Protein AF-A0A2J6WV79-F1 (afdb_monomer_lite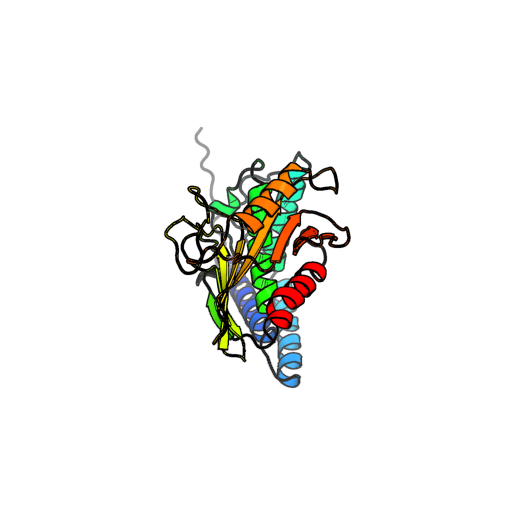)

Sequence (291 aa):
DRVWVVTSQTDPLDRHLVVAASLLDWLINIGRWVMLRDVPHAVRATLVMVLGRMRTLRIRLDVPARLPPSLSAWTPQSADERVLAAYRRLLRRQLSVGWTPELLSIPVRDVARLYELWCAVRVALSLLRLGSSEVLTQTLLASDLTLQITTGHPLLTLALPNNTTITLRYQPRYTPNSTPFRSLDDRVRVPDLAIEIAAPNRSPTLIILDAKYRSESGELPAHVLDEGYSYLAGLGREHGGCAVSALALLFPGHNAPITYASGLTVLPLLPGASCDNLDSWLRHNVLDRIT

Secondary structure (DSSP, 8-state):
------PPPPPHHHHHHHHHHHHHHHHHHHHHHHHTS---HHHHHHHHHHHHHHHHHHHHT------S--STT----SHHHHHHHHHHHHHHHHH--EEPHHHHT--GGGHHHHHHHHHHHHHHHHHHTSSS-EEEEE-SB-TTSEE---SSS-SEEEE-TTS-EEEEEES--B-TT-SSEEESSSSPB--SEEEEEE-TTS--EEEEEEE---SS-SS--HHHHHHHHHHHHHEEETTS-B-EEEEEEEES--SPPEE-TTSEEEEE--TTS--HHHHHHHIIIIITTT-

Organism: NCBI:txid152260

Structure (mmCIF, N/CA/C/O backbone):
data_AF-A0A2J6WV79-F1
#
_entry.id   AF-A0A2J6WV79-F1
#
loop_
_atom_site.group_PDB
_atom_site.id
_atom_site.type_symbol
_atom_site.label_atom_id
_atom_site.label_alt_id
_atom_site.label_comp_id
_atom_site.label_asym_id
_atom_site.label_entity_id
_atom_site.label_seq_id
_atom_site.pdbx_PDB_ins_code
_atom_site.Cartn_x
_atom_site.Cartn_y
_atom_site.Cartn_z
_atom_site.occupancy
_atom_site.B_iso_or_equiv
_atom_site.auth_seq_id
_atom_site.auth_comp_id
_atom_site.auth_asym_id
_atom_site.auth_atom_id
_atom_site.pdbx_PDB_model_num
ATOM 1 N N . ASP A 1 1 ? -3.190 -20.982 -53.333 1.00 34.56 1 ASP A N 1
ATOM 2 C CA . ASP A 1 1 ? -2.384 -21.741 -52.356 1.00 34.56 1 ASP A CA 1
ATOM 3 C C . ASP A 1 1 ? -2.731 -21.377 -50.924 1.00 34.56 1 ASP A C 1
ATOM 5 O O . ASP A 1 1 ? -2.395 -20.299 -50.453 1.00 34.56 1 ASP A O 1
ATOM 9 N N . ARG A 1 2 ? -3.481 -22.251 -50.242 1.00 31.56 2 ARG A N 1
ATOM 10 C CA . ARG A 1 2 ? -3.728 -22.158 -48.796 1.00 31.56 2 ARG A CA 1
ATOM 11 C C . ARG A 1 2 ? -2.698 -23.038 -48.097 1.00 31.56 2 ARG A C 1
ATOM 13 O O . ARG A 1 2 ? -2.797 -24.260 -48.164 1.00 31.56 2 ARG A O 1
ATOM 20 N N . VAL A 1 3 ? -1.710 -22.421 -47.456 1.00 26.62 3 VAL A N 1
ATOM 21 C CA . VAL A 1 3 ? -0.735 -23.137 -46.627 1.00 26.62 3 VAL A CA 1
ATOM 22 C C . VAL A 1 3 ? -1.412 -23.490 -45.306 1.00 26.62 3 VAL A C 1
ATOM 24 O O . VAL A 1 3 ? -1.689 -22.620 -44.482 1.00 26.62 3 VAL A O 1
ATOM 27 N N . TRP A 1 4 ? -1.716 -24.772 -45.121 1.00 27.62 4 TRP A N 1
ATOM 28 C CA . TRP A 1 4 ? -2.083 -25.318 -43.821 1.00 27.62 4 TRP A CA 1
ATOM 29 C C . TRP A 1 4 ? -0.830 -25.337 -42.947 1.00 27.62 4 TRP A C 1
ATOM 31 O O . TRP A 1 4 ? 0.139 -26.029 -43.256 1.00 27.62 4 TRP A O 1
ATOM 41 N N . VAL A 1 5 ? -0.836 -24.563 -41.861 1.00 27.84 5 VAL A N 1
ATOM 42 C CA . VAL A 1 5 ? 0.179 -24.675 -40.811 1.00 27.84 5 VAL A CA 1
ATOM 43 C C . VAL A 1 5 ? -0.061 -26.008 -40.111 1.00 27.84 5 VAL A C 1
ATOM 45 O O . VAL A 1 5 ? -0.988 -26.146 -39.316 1.00 27.84 5 VAL A O 1
ATOM 48 N N . VAL A 1 6 ? 0.750 -27.008 -40.452 1.00 29.03 6 VAL A N 1
ATOM 49 C CA . VAL A 1 6 ? 0.825 -28.271 -39.719 1.00 29.03 6 VAL A CA 1
ATOM 50 C C . VAL A 1 6 ? 1.319 -27.936 -38.313 1.00 29.03 6 VAL A C 1
ATOM 52 O O . VAL A 1 6 ? 2.490 -27.616 -38.113 1.00 29.03 6 VAL A O 1
ATOM 55 N N . THR A 1 7 ? 0.422 -27.953 -37.330 1.00 34.34 7 THR A N 1
ATOM 56 C CA . THR A 1 7 ? 0.816 -27.943 -35.922 1.00 34.34 7 THR A CA 1
ATOM 57 C C . THR A 1 7 ? 1.510 -29.266 -35.628 1.00 34.34 7 THR A C 1
ATOM 59 O O . THR A 1 7 ? 0.951 -30.340 -35.851 1.00 34.34 7 THR A O 1
ATOM 62 N N . SER A 1 8 ? 2.757 -29.199 -35.163 1.00 37.19 8 SER A N 1
ATOM 63 C CA . SER A 1 8 ? 3.517 -30.384 -34.780 1.00 37.19 8 SER A CA 1
ATOM 64 C C . SER A 1 8 ? 2.765 -31.146 -33.683 1.00 37.19 8 SER A C 1
ATOM 66 O O . SER A 1 8 ? 2.537 -30.642 -32.579 1.00 37.19 8 SER A O 1
ATOM 68 N N . GLN A 1 9 ? 2.341 -32.374 -33.990 1.00 37.69 9 GLN A N 1
ATOM 69 C CA . GLN A 1 9 ? 1.904 -33.312 -32.964 1.00 37.69 9 GLN A CA 1
ATOM 70 C C . GLN A 1 9 ? 3.098 -33.576 -32.046 1.00 37.69 9 GLN A C 1
ATOM 72 O O . GLN A 1 9 ? 4.154 -34.014 -32.489 1.00 37.69 9 GLN A O 1
ATOM 77 N N . THR A 1 10 ? 2.936 -33.242 -30.769 1.00 43.06 10 THR A N 1
ATOM 78 C CA . THR A 1 10 ? 3.966 -33.460 -29.751 1.00 43.06 10 THR A CA 1
ATOM 79 C C . THR A 1 10 ? 3.962 -34.922 -29.330 1.00 43.06 10 THR A C 1
ATOM 81 O O . THR A 1 10 ? 2.895 -35.461 -29.012 1.00 43.06 10 THR A O 1
ATOM 84 N N . ASP A 1 11 ? 5.147 -35.533 -29.365 1.00 45.53 11 ASP A N 1
ATOM 85 C CA . ASP A 1 11 ? 5.404 -36.940 -29.063 1.00 45.53 11 ASP A CA 1
ATOM 86 C C . ASP A 1 11 ? 4.849 -37.291 -27.662 1.00 45.53 11 ASP A C 1
ATOM 88 O O . ASP A 1 11 ? 5.018 -36.510 -26.717 1.00 45.53 11 ASP A O 1
ATOM 92 N N . PRO A 1 12 ? 4.125 -38.410 -27.478 1.00 41.44 12 PRO A N 1
ATOM 93 C CA . PRO A 1 12 ? 3.670 -38.854 -26.160 1.00 41.44 12 PRO A CA 1
ATOM 94 C C . PRO A 1 12 ? 4.796 -38.948 -25.114 1.00 41.44 12 PRO A C 1
ATOM 96 O O . PRO A 1 12 ? 4.535 -38.673 -23.940 1.00 41.44 12 PRO A O 1
ATOM 99 N N . LEU A 1 13 ? 6.039 -39.242 -25.515 1.00 43.91 13 LEU A N 1
ATOM 100 C CA . LEU A 1 13 ? 7.197 -39.245 -24.609 1.00 43.91 13 LEU A CA 1
ATOM 101 C C . LEU A 1 13 ? 7.512 -37.843 -24.050 1.00 43.91 13 LEU A C 1
ATOM 103 O O . LEU A 1 13 ? 7.790 -37.708 -22.854 1.00 43.91 13 LEU A O 1
ATOM 107 N N . ASP A 1 14 ? 7.337 -36.788 -24.851 1.00 51.66 14 ASP A N 1
ATOM 108 C CA . ASP A 1 14 ? 7.511 -35.397 -24.409 1.00 51.66 14 ASP A CA 1
ATOM 109 C C . ASP A 1 14 ? 6.456 -34.986 -23.375 1.00 51.66 14 ASP A C 1
ATOM 111 O O . ASP A 1 14 ? 6.722 -34.175 -22.485 1.00 51.66 14 ASP A O 1
ATOM 115 N N . ARG A 1 15 ? 5.241 -35.547 -23.448 1.00 47.97 15 ARG A N 1
ATOM 116 C CA . ARG A 1 15 ? 4.159 -35.208 -22.506 1.00 47.97 15 ARG A CA 1
ATOM 117 C C . ARG A 1 15 ? 4.463 -35.684 -21.092 1.00 47.97 15 ARG A C 1
ATOM 119 O O . ARG A 1 15 ? 4.217 -34.941 -20.145 1.00 47.97 15 ARG A O 1
ATOM 126 N N . HIS A 1 16 ? 5.013 -36.886 -20.938 1.00 48.25 16 HIS A N 1
ATOM 127 C CA . HIS A 1 16 ? 5.355 -37.424 -19.619 1.00 48.25 16 HIS A CA 1
ATOM 128 C C . HIS A 1 16 ? 6.488 -36.634 -18.959 1.00 48.25 16 HIS A C 1
ATOM 130 O O . HIS A 1 16 ? 6.416 -36.349 -17.762 1.00 48.25 16 HIS A O 1
ATOM 136 N N . LEU A 1 17 ? 7.481 -36.207 -19.742 1.00 52.56 17 LEU A N 1
ATOM 137 C CA . LEU A 1 17 ? 8.562 -35.351 -19.257 1.00 52.56 17 LEU A CA 1
ATOM 138 C C . LEU A 1 17 ? 8.049 -33.956 -18.869 1.00 52.56 17 LEU A C 1
ATOM 140 O O . LEU A 1 17 ? 8.432 -33.435 -17.821 1.00 52.56 17 LEU A O 1
ATOM 144 N N . VAL A 1 18 ? 7.131 -33.372 -19.648 1.00 51.94 18 VAL A N 1
ATOM 145 C CA . VAL A 1 18 ? 6.478 -32.091 -19.316 1.00 51.94 18 VAL A CA 1
ATOM 146 C C . VAL A 1 18 ? 5.676 -32.192 -18.019 1.00 51.94 18 VAL A C 1
ATOM 148 O O . VAL A 1 18 ? 5.824 -31.338 -17.148 1.00 51.94 18 VAL A O 1
ATOM 151 N N . VAL A 1 19 ? 4.880 -33.249 -17.844 1.00 50.88 19 VAL A N 1
ATOM 152 C CA . VAL A 1 19 ? 4.113 -33.480 -16.608 1.00 50.88 19 VAL A CA 1
ATOM 153 C C . VAL A 1 19 ? 5.049 -33.672 -15.412 1.00 50.88 19 VAL A C 1
ATOM 155 O O . VAL A 1 19 ? 4.835 -33.062 -14.366 1.00 50.88 19 VAL A O 1
ATOM 158 N N . ALA A 1 20 ? 6.122 -34.453 -15.564 1.00 52.50 20 ALA A N 1
ATOM 159 C CA . ALA A 1 20 ? 7.119 -34.654 -14.513 1.00 52.50 20 ALA A CA 1
ATOM 160 C C . ALA A 1 20 ? 7.833 -33.346 -14.128 1.00 52.50 20 ALA A C 1
ATOM 162 O O . ALA A 1 20 ? 8.026 -33.069 -12.942 1.00 52.50 20 ALA A O 1
ATOM 163 N N . ALA A 1 21 ? 8.174 -32.507 -15.110 1.00 57.38 21 ALA A N 1
ATOM 164 C CA . ALA A 1 21 ? 8.760 -31.191 -14.883 1.00 57.38 21 ALA A CA 1
ATOM 165 C C . ALA A 1 21 ? 7.795 -30.254 -14.135 1.00 57.38 21 ALA A C 1
ATOM 167 O O . ALA A 1 21 ? 8.199 -29.620 -13.161 1.00 57.38 21 ALA A O 1
ATOM 168 N N . SER A 1 22 ? 6.518 -30.218 -14.529 1.00 51.56 22 SER A N 1
ATOM 169 C CA . SER A 1 22 ? 5.484 -29.419 -13.860 1.00 51.56 22 SER A CA 1
ATOM 170 C C . SER A 1 22 ? 5.212 -29.879 -12.425 1.00 51.56 22 SER A C 1
ATOM 172 O O . SER A 1 22 ? 5.070 -29.044 -11.533 1.00 51.56 22 SER A O 1
ATOM 174 N N . LEU A 1 23 ? 5.192 -31.191 -12.174 1.00 49.94 23 LEU A N 1
ATOM 175 C CA . LEU A 1 23 ? 5.040 -31.747 -10.826 1.00 49.94 23 LEU A CA 1
ATOM 176 C C . LEU A 1 23 ? 6.241 -31.415 -9.935 1.00 49.94 23 LEU A C 1
ATOM 178 O O . LEU A 1 23 ? 6.062 -31.056 -8.772 1.00 49.94 23 LEU A O 1
ATOM 182 N N . LEU A 1 24 ? 7.463 -31.482 -10.471 1.00 58.84 24 LEU A N 1
ATOM 183 C CA . LEU A 1 24 ? 8.662 -31.071 -9.740 1.00 58.84 24 LEU A CA 1
ATOM 184 C C . LEU A 1 24 ? 8.655 -29.575 -9.429 1.00 58.84 24 LEU A C 1
ATOM 186 O O . LEU A 1 24 ? 8.976 -29.201 -8.303 1.00 58.84 24 LEU A O 1
ATOM 190 N N . ASP A 1 25 ? 8.255 -28.730 -10.380 1.00 58.34 25 ASP A N 1
ATOM 191 C CA . ASP A 1 25 ? 8.117 -27.288 -10.152 1.00 58.34 25 ASP A CA 1
ATOM 192 C C . ASP A 1 25 ? 7.090 -27.010 -9.037 1.00 58.34 25 ASP A C 1
ATOM 194 O O . ASP A 1 25 ? 7.368 -26.244 -8.113 1.00 58.34 25 ASP A O 1
ATOM 198 N N . TRP A 1 26 ? 5.950 -27.709 -9.045 1.00 53.41 26 TRP A N 1
ATOM 199 C CA . TRP A 1 26 ? 4.925 -27.617 -8.000 1.00 53.41 26 TRP A CA 1
ATOM 200 C C . TRP A 1 26 ? 5.430 -28.064 -6.616 1.00 53.41 26 TRP A C 1
ATOM 202 O O . TRP A 1 26 ? 5.279 -27.332 -5.636 1.00 53.41 26 TRP A O 1
ATOM 212 N N . LEU A 1 27 ? 6.109 -29.212 -6.521 1.00 55.12 27 LEU A N 1
ATOM 213 C CA . LEU A 1 27 ? 6.671 -29.723 -5.262 1.00 55.12 27 LEU A CA 1
ATOM 214 C C . LEU A 1 27 ? 7.789 -28.828 -4.710 1.00 55.12 27 LEU A C 1
ATOM 216 O O . LEU A 1 27 ? 7.855 -28.583 -3.501 1.00 55.12 27 LEU A O 1
ATOM 220 N N . ILE A 1 28 ? 8.645 -28.291 -5.586 1.00 64.06 28 ILE A N 1
ATOM 221 C CA . ILE A 1 28 ? 9.683 -27.325 -5.206 1.00 64.06 28 ILE A CA 1
ATOM 222 C C . ILE A 1 28 ? 9.041 -26.061 -4.625 1.00 64.06 28 ILE A C 1
ATOM 224 O O . ILE A 1 28 ? 9.553 -25.500 -3.651 1.00 64.06 28 ILE A O 1
ATOM 228 N N . ASN A 1 29 ? 7.919 -25.623 -5.195 1.00 57.16 29 ASN A N 1
ATOM 229 C CA . ASN A 1 29 ? 7.188 -24.451 -4.730 1.00 57.16 29 ASN A CA 1
ATOM 230 C C . ASN A 1 29 ? 6.533 -24.688 -3.367 1.00 57.16 29 ASN A C 1
ATOM 232 O O . ASN A 1 29 ? 6.694 -23.857 -2.473 1.00 57.16 29 ASN A O 1
ATOM 236 N N . ILE A 1 30 ? 5.887 -25.837 -3.156 1.00 63.12 30 ILE A N 1
ATOM 237 C CA . ILE A 1 30 ? 5.312 -26.194 -1.850 1.00 63.12 30 ILE A CA 1
ATOM 238 C C . ILE A 1 30 ? 6.392 -26.241 -0.775 1.00 63.12 30 ILE A C 1
ATOM 240 O O . ILE A 1 30 ? 6.232 -25.634 0.282 1.00 63.12 30 ILE A O 1
ATOM 244 N N . GLY A 1 31 ? 7.525 -26.897 -1.038 1.00 58.16 31 GLY A N 1
ATOM 245 C CA . GLY A 1 31 ? 8.596 -26.961 -0.047 1.00 58.16 31 GLY A CA 1
ATOM 246 C C . GLY A 1 31 ? 9.179 -25.580 0.284 1.00 58.16 31 GLY A C 1
ATOM 247 O O . GLY A 1 31 ? 9.500 -25.310 1.440 1.00 58.16 31 GLY A O 1
ATOM 248 N N . ARG A 1 32 ? 9.262 -24.655 -0.682 1.00 61.84 32 ARG A N 1
ATOM 249 C CA . ARG A 1 32 ? 9.658 -23.260 -0.401 1.00 61.84 32 ARG A CA 1
ATOM 250 C C . ARG A 1 32 ? 8.640 -22.520 0.465 1.00 61.84 32 ARG A C 1
ATOM 252 O O . ARG A 1 32 ? 9.041 -21.707 1.285 1.00 61.84 32 ARG A O 1
ATOM 259 N N . TRP A 1 33 ? 7.352 -22.807 0.324 1.00 58.41 33 TRP A N 1
ATOM 260 C CA . TRP A 1 33 ? 6.327 -22.248 1.206 1.00 58.41 33 TRP A CA 1
ATOM 261 C C . TRP A 1 33 ? 6.397 -22.827 2.616 1.00 58.41 33 TRP A C 1
ATOM 263 O O . TRP A 1 33 ? 6.290 -22.090 3.592 1.00 58.41 33 TRP A O 1
ATOM 273 N N . VAL A 1 34 ? 6.662 -24.128 2.739 1.00 65.31 34 VAL A N 1
ATOM 274 C CA . VAL A 1 34 ? 6.895 -24.764 4.041 1.00 65.31 34 VAL A CA 1
ATOM 275 C C . VAL A 1 34 ? 8.133 -24.166 4.726 1.00 65.31 34 VAL A C 1
ATOM 277 O O . VAL A 1 34 ? 8.084 -23.912 5.921 1.00 65.31 34 VAL A O 1
ATOM 280 N N . MET A 1 35 ? 9.200 -23.840 3.982 1.00 62.31 35 MET A N 1
ATOM 281 C CA . MET A 1 35 ? 10.397 -23.150 4.507 1.00 62.31 35 MET A CA 1
ATOM 282 C C . MET A 1 35 ? 10.121 -21.781 5.138 1.00 62.31 35 MET A C 1
ATOM 284 O O . MET A 1 35 ? 10.898 -21.348 5.985 1.00 62.31 35 MET A O 1
ATOM 288 N N . LEU A 1 36 ? 9.081 -21.083 4.677 1.00 54.19 36 LEU A N 1
ATOM 289 C CA . LEU A 1 36 ? 8.717 -19.750 5.161 1.00 54.19 36 LEU A CA 1
ATOM 290 C C . LEU A 1 36 ? 7.875 -19.800 6.443 1.00 54.19 36 LEU A C 1
ATOM 292 O O . LEU A 1 36 ? 7.652 -18.761 7.055 1.00 54.19 36 LEU A O 1
ATOM 296 N N . ARG A 1 37 ? 7.414 -20.988 6.853 1.00 62.00 37 ARG A N 1
ATOM 297 C CA . ARG A 1 37 ? 6.752 -21.193 8.145 1.00 62.00 37 ARG A CA 1
ATOM 298 C C . ARG A 1 37 ? 7.782 -21.398 9.251 1.00 62.00 37 ARG A C 1
ATOM 300 O O . ARG A 1 37 ? 8.956 -21.676 8.991 1.00 62.00 37 ARG A O 1
ATOM 307 N N . ASP A 1 38 ? 7.332 -21.298 10.496 1.00 57.47 38 ASP A N 1
ATOM 308 C CA . ASP A 1 38 ? 8.186 -21.579 11.641 1.00 57.47 38 ASP A CA 1
ATOM 309 C C . ASP A 1 38 ? 8.379 -23.095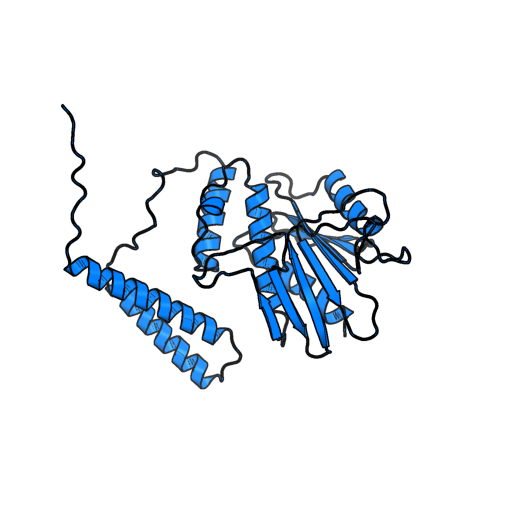 11.792 1.00 57.47 38 ASP A C 1
ATOM 311 O O . ASP A 1 38 ? 7.581 -23.811 12.396 1.00 57.47 38 ASP A O 1
ATOM 315 N N . VAL A 1 39 ? 9.395 -23.613 11.098 1.00 71.81 39 VAL A N 1
ATOM 316 C CA . VAL A 1 39 ? 9.714 -25.044 11.044 1.00 71.81 39 VAL A CA 1
ATOM 317 C C . VAL A 1 39 ? 11.017 -25.310 11.808 1.00 71.81 39 VAL A C 1
ATOM 319 O O . VAL A 1 39 ? 11.997 -24.583 11.572 1.00 71.81 39 VAL A O 1
ATOM 322 N N . PRO A 1 40 ? 11.080 -26.363 12.658 1.00 85.31 40 PRO A N 1
ATOM 323 C CA . PRO A 1 40 ? 12.276 -26.720 13.419 1.00 85.31 40 PRO A CA 1
ATOM 324 C C . PRO A 1 40 ? 13.532 -26.825 12.548 1.00 85.31 40 PRO A C 1
ATOM 326 O O . PRO A 1 40 ? 13.485 -27.350 11.432 1.00 85.31 40 PRO A O 1
ATOM 329 N N . HIS A 1 41 ? 14.679 -26.378 13.068 1.00 68.19 41 HIS A N 1
ATOM 330 C CA . HIS A 1 41 ? 15.935 -26.290 12.309 1.00 68.19 41 HIS A CA 1
ATOM 331 C C . HIS A 1 41 ? 16.350 -27.600 11.614 1.00 68.19 41 HIS A C 1
ATOM 333 O O . HIS A 1 41 ? 16.791 -27.563 10.466 1.00 68.19 41 HIS A O 1
ATOM 339 N N . ALA A 1 42 ? 16.159 -28.756 12.256 1.00 71.19 42 ALA A N 1
ATOM 340 C CA . ALA A 1 42 ? 16.479 -30.061 11.667 1.00 71.19 42 ALA A CA 1
ATOM 341 C C . ALA A 1 42 ? 15.587 -30.404 10.455 1.00 71.19 42 ALA A C 1
ATOM 343 O O . ALA A 1 42 ? 16.061 -30.901 9.428 1.00 71.19 42 ALA A O 1
ATOM 344 N N . VAL A 1 43 ? 14.296 -30.073 10.537 1.00 62.25 43 VAL A N 1
ATOM 345 C CA . VAL A 1 43 ? 13.332 -30.253 9.442 1.00 62.25 43 VAL A CA 1
ATOM 346 C C . VAL A 1 43 ? 13.631 -29.262 8.318 1.00 62.25 43 VAL A C 1
ATOM 348 O O . VAL A 1 43 ? 13.600 -29.629 7.146 1.00 62.25 43 VAL A O 1
ATOM 351 N N . ARG A 1 44 ? 14.033 -28.032 8.661 1.00 67.19 44 ARG A N 1
ATOM 352 C CA . ARG A 1 44 ? 14.477 -27.021 7.696 1.00 67.19 44 ARG A CA 1
ATOM 353 C C . ARG A 1 44 ? 15.707 -27.500 6.911 1.00 67.19 44 ARG A C 1
ATOM 355 O O . ARG A 1 44 ? 15.683 -27.516 5.685 1.00 67.19 44 ARG A O 1
ATOM 362 N N . ALA A 1 45 ? 16.757 -27.968 7.583 1.00 62.06 45 ALA A N 1
ATOM 363 C CA . ALA A 1 45 ? 17.960 -28.478 6.918 1.00 62.06 45 ALA A CA 1
ATOM 364 C C . ALA A 1 45 ? 17.646 -29.637 5.950 1.00 62.06 45 ALA A C 1
ATOM 366 O O . ALA A 1 45 ? 18.095 -29.645 4.801 1.00 62.06 45 ALA A O 1
ATOM 367 N N . THR A 1 46 ? 16.797 -30.570 6.386 1.00 64.81 46 THR A N 1
ATOM 368 C CA . THR A 1 46 ? 16.332 -31.698 5.566 1.00 64.81 46 THR A CA 1
ATOM 369 C C . THR A 1 46 ? 15.562 -31.216 4.337 1.00 64.81 46 THR A C 1
ATOM 371 O O . THR A 1 46 ? 15.792 -31.674 3.219 1.00 64.81 46 THR A O 1
ATOM 374 N N . LEU A 1 47 ? 14.681 -30.239 4.515 1.00 65.69 47 LEU A N 1
ATOM 375 C CA . LEU A 1 47 ? 13.808 -29.749 3.460 1.00 65.69 47 LEU A CA 1
ATOM 376 C C . LEU A 1 47 ? 14.570 -28.870 2.446 1.00 65.69 47 LEU A C 1
ATOM 378 O O . LEU A 1 47 ? 14.304 -28.965 1.249 1.00 65.69 47 LEU A O 1
ATOM 382 N N . VAL A 1 48 ? 15.616 -28.142 2.864 1.00 65.12 48 VAL A N 1
ATOM 383 C CA . VAL A 1 48 ? 16.587 -27.505 1.946 1.00 65.12 48 VAL A CA 1
ATOM 384 C C . VAL A 1 48 ? 17.303 -28.553 1.093 1.00 65.12 48 VAL A C 1
ATOM 386 O O . VAL A 1 48 ? 17.409 -28.384 -0.123 1.00 65.12 48 VAL A O 1
ATOM 389 N N . MET A 1 49 ? 17.770 -29.645 1.704 1.00 64.38 49 MET A N 1
ATOM 390 C CA . MET A 1 49 ? 18.470 -30.720 0.995 1.00 64.38 49 MET A CA 1
ATOM 391 C C . MET A 1 49 ? 17.566 -31.389 -0.051 1.00 64.38 49 MET A C 1
ATOM 393 O O . MET A 1 49 ? 17.974 -31.574 -1.200 1.00 64.38 49 MET A O 1
ATOM 397 N N . VAL A 1 50 ? 16.326 -31.711 0.325 1.00 62.91 50 VAL A N 1
ATOM 398 C CA . VAL A 1 50 ? 15.330 -32.318 -0.572 1.00 62.91 50 VAL A CA 1
ATOM 399 C C . VAL A 1 50 ? 14.988 -31.374 -1.727 1.00 62.91 50 VAL A C 1
ATOM 401 O O . VAL A 1 50 ? 15.028 -31.791 -2.885 1.00 62.91 50 VAL A O 1
ATOM 404 N N . LEU A 1 51 ? 14.756 -30.088 -1.448 1.00 65.31 51 LEU A N 1
ATOM 405 C CA . LEU A 1 51 ? 14.525 -29.072 -2.480 1.00 65.31 51 LEU A CA 1
ATOM 406 C C . LEU A 1 51 ? 15.724 -28.907 -3.419 1.00 65.31 51 LEU A C 1
ATOM 408 O O . LEU A 1 51 ? 15.539 -28.714 -4.621 1.00 65.31 51 LEU A O 1
ATOM 412 N N . GLY A 1 52 ? 16.947 -28.985 -2.891 1.00 56.56 52 GLY A N 1
ATOM 413 C CA . GLY A 1 52 ? 18.174 -28.972 -3.685 1.00 56.56 52 GLY A CA 1
ATOM 414 C C . GLY A 1 52 ? 18.220 -30.139 -4.671 1.00 56.56 52 GLY A C 1
ATOM 415 O O . GLY A 1 52 ? 18.401 -29.922 -5.868 1.00 56.56 52 GLY A O 1
ATOM 416 N N . ARG A 1 53 ? 17.949 -31.361 -4.195 1.00 64.94 53 ARG A N 1
ATOM 417 C CA . ARG A 1 53 ? 17.896 -32.570 -5.038 1.00 64.94 53 ARG A CA 1
ATOM 418 C C . ARG A 1 53 ? 16.798 -32.493 -6.099 1.00 64.94 53 ARG A C 1
ATOM 420 O O . ARG A 1 53 ? 17.056 -32.815 -7.256 1.00 64.94 53 ARG A O 1
ATOM 427 N N . MET A 1 54 ? 15.607 -32.010 -5.740 1.00 64.56 54 MET A N 1
ATOM 428 C CA . MET A 1 54 ? 14.505 -31.810 -6.690 1.00 64.56 54 MET A CA 1
ATOM 429 C C . MET A 1 54 ? 14.865 -30.796 -7.783 1.00 64.56 54 MET A C 1
ATOM 431 O O . MET A 1 54 ? 14.555 -31.027 -8.948 1.00 64.56 54 MET A O 1
ATOM 435 N N . ARG A 1 55 ? 15.587 -29.714 -7.453 1.00 67.38 55 ARG A N 1
ATOM 436 C CA . ARG A 1 55 ? 16.090 -28.756 -8.457 1.00 67.38 55 ARG A CA 1
ATOM 437 C C . ARG A 1 55 ? 17.117 -29.387 -9.391 1.00 67.38 55 ARG A C 1
ATOM 439 O O . ARG A 1 55 ? 17.055 -29.156 -10.594 1.00 67.38 55 ARG A O 1
ATOM 446 N N . THR A 1 56 ? 18.033 -30.200 -8.869 1.00 69.19 56 THR A N 1
ATOM 447 C CA . THR A 1 56 ? 18.999 -30.928 -9.704 1.00 69.19 56 THR A CA 1
ATOM 448 C C . THR A 1 56 ? 18.292 -31.896 -10.655 1.00 69.19 56 THR A C 1
ATOM 450 O O . THR A 1 56 ? 18.640 -31.951 -11.831 1.00 69.19 56 THR A O 1
ATOM 453 N N . LEU A 1 57 ? 17.268 -32.612 -10.180 1.00 68.62 57 LEU A N 1
ATOM 454 C CA . LEU A 1 57 ? 16.436 -33.481 -11.021 1.00 68.62 57 LEU A CA 1
ATOM 455 C C . LEU A 1 57 ? 15.670 -32.680 -12.081 1.00 68.62 57 LEU A C 1
ATOM 457 O O . LEU A 1 57 ? 15.644 -33.071 -13.242 1.00 68.62 57 LEU A O 1
ATOM 461 N N . ARG A 1 58 ? 15.124 -31.517 -11.713 1.00 70.31 58 ARG A N 1
ATOM 462 C CA . ARG A 1 58 ? 14.405 -30.624 -12.629 1.00 70.31 58 ARG A CA 1
ATOM 463 C C . ARG A 1 58 ? 15.278 -30.090 -13.768 1.00 70.31 58 ARG A C 1
ATOM 465 O O . ARG A 1 58 ? 14.782 -29.955 -14.884 1.00 70.31 58 ARG A O 1
ATOM 472 N N . ILE A 1 59 ? 16.550 -29.798 -13.491 1.00 67.00 59 ILE A N 1
ATOM 473 C CA . ILE A 1 59 ? 17.534 -29.359 -14.496 1.00 67.00 59 ILE A CA 1
ATOM 474 C C . ILE A 1 59 ? 17.880 -30.503 -15.459 1.00 67.00 59 ILE A C 1
ATOM 476 O O . ILE A 1 59 ? 18.046 -30.268 -16.649 1.00 67.00 59 ILE A O 1
ATOM 480 N N . ARG A 1 60 ? 17.949 -31.745 -14.964 1.00 70.25 60 ARG A N 1
ATOM 481 C CA . ARG A 1 60 ? 18.286 -32.928 -15.774 1.00 70.25 60 ARG A CA 1
ATOM 482 C C . ARG A 1 60 ? 17.182 -33.384 -16.723 1.00 70.25 60 ARG A C 1
ATOM 484 O O . ARG A 1 60 ? 17.478 -34.147 -17.631 1.00 70.25 60 ARG A O 1
ATOM 491 N N . LEU A 1 61 ? 15.935 -32.962 -16.510 1.00 67.81 61 LEU A N 1
ATOM 492 C CA . LEU A 1 61 ? 14.815 -33.392 -17.348 1.00 67.81 61 LEU A CA 1
ATOM 493 C C . LEU A 1 61 ? 14.823 -32.783 -18.760 1.00 67.81 61 LEU A C 1
ATOM 495 O O . LEU A 1 61 ? 14.015 -33.223 -19.561 1.00 67.81 61 LEU A O 1
ATOM 499 N N . ASP A 1 62 ? 15.687 -31.800 -19.054 1.00 58.50 62 ASP A N 1
ATOM 500 C CA . ASP A 1 62 ? 15.860 -31.119 -20.359 1.00 58.50 62 ASP A CA 1
ATOM 501 C C . ASP A 1 62 ? 14.559 -30.833 -21.136 1.00 58.50 62 ASP A C 1
ATOM 503 O O . ASP A 1 62 ? 14.500 -30.815 -22.361 1.00 58.50 62 ASP A O 1
ATOM 507 N N . VAL A 1 63 ? 13.472 -30.592 -20.398 1.00 53.66 63 VAL A N 1
ATOM 508 C CA . VAL A 1 63 ? 12.213 -30.136 -20.969 1.00 53.66 63 VAL A CA 1
ATOM 509 C C . VAL A 1 63 ? 12.313 -28.624 -21.083 1.00 53.66 63 VAL A C 1
ATOM 511 O O . VAL A 1 63 ? 12.345 -27.954 -20.034 1.00 53.66 63 VAL A O 1
ATOM 514 N N . PRO A 1 64 ? 12.330 -28.054 -22.304 1.00 47.66 64 PRO A N 1
ATOM 515 C CA . PRO A 1 64 ? 12.215 -26.619 -22.460 1.00 47.66 64 PRO A CA 1
ATOM 516 C C . PRO A 1 64 ? 10.920 -26.217 -21.773 1.00 47.66 64 PRO A C 1
ATOM 518 O O . PRO A 1 64 ? 9.849 -26.741 -22.088 1.00 47.66 64 PRO A O 1
ATOM 521 N N . ALA A 1 65 ? 11.021 -25.337 -20.774 1.00 47.25 65 ALA A N 1
ATOM 522 C CA . ALA A 1 65 ? 9.848 -24.783 -20.125 1.00 47.25 65 ALA A CA 1
ATOM 523 C C . ALA A 1 65 ? 8.921 -24.301 -21.243 1.00 47.25 65 ALA A C 1
ATOM 525 O O . ALA A 1 65 ? 9.301 -23.388 -21.980 1.00 47.25 65 ALA A O 1
ATOM 526 N N . ARG A 1 66 ? 7.753 -24.940 -21.424 1.00 40.88 66 ARG A N 1
ATOM 527 C CA . ARG A 1 66 ? 6.713 -24.403 -22.302 1.00 40.88 66 ARG A CA 1
ATOM 528 C C . ARG A 1 66 ? 6.285 -23.097 -21.661 1.00 40.88 66 ARG A C 1
ATOM 530 O O . ARG A 1 66 ? 5.405 -23.051 -20.807 1.00 40.88 66 ARG A O 1
ATOM 537 N N . LEU A 1 67 ? 7.002 -22.042 -22.025 1.00 37.09 67 LEU A N 1
ATOM 538 C CA . LEU A 1 67 ? 6.573 -20.681 -21.831 1.00 37.09 67 LEU A CA 1
ATOM 539 C C . LEU A 1 67 ? 5.170 -20.618 -22.444 1.00 37.09 67 LEU A C 1
ATOM 541 O O . LEU A 1 67 ? 4.982 -21.144 -23.548 1.00 37.09 67 LEU A O 1
ATOM 545 N N . PRO A 1 68 ? 4.180 -20.028 -21.751 1.00 31.78 68 PRO A N 1
ATOM 546 C CA . PRO A 1 68 ? 2.909 -19.716 -22.390 1.00 31.78 68 PRO A CA 1
ATOM 547 C C . PRO A 1 68 ? 3.203 -19.028 -23.730 1.00 31.78 68 PRO A C 1
ATOM 549 O O . PRO A 1 68 ? 4.214 -18.314 -23.799 1.00 31.78 68 PRO A O 1
ATOM 552 N N . PRO A 1 69 ? 2.389 -19.293 -24.775 1.00 32.03 69 PRO A N 1
ATOM 553 C CA . PRO A 1 69 ? 2.684 -18.916 -26.153 1.00 32.03 69 PRO A CA 1
ATOM 554 C C . PRO A 1 69 ? 3.231 -17.501 -26.155 1.00 32.03 69 PRO A C 1
ATOM 556 O O . PRO A 1 69 ? 2.594 -16.580 -25.639 1.00 32.03 69 PRO A O 1
ATOM 559 N N . SER A 1 70 ? 4.466 -17.360 -26.635 1.00 34.25 70 SER A N 1
ATOM 560 C CA . SER A 1 70 ? 5.077 -16.054 -26.778 1.00 34.25 70 SER A CA 1
ATOM 561 C C . SER A 1 70 ? 4.156 -15.258 -27.687 1.00 34.25 70 SER A C 1
ATOM 563 O O . SER A 1 70 ? 4.099 -15.529 -28.887 1.00 34.25 70 SER A O 1
ATOM 565 N N . LEU A 1 71 ? 3.422 -14.301 -27.120 1.00 34.00 71 LEU A N 1
ATOM 566 C CA . LEU A 1 71 ? 2.945 -13.158 -27.880 1.00 34.00 71 LEU A CA 1
ATOM 567 C C . LEU A 1 71 ? 4.200 -12.612 -28.561 1.00 34.00 71 LEU A C 1
ATOM 569 O O . LEU A 1 71 ? 5.082 -12.135 -27.851 1.00 34.00 71 LEU A O 1
ATOM 573 N N . SER A 1 72 ? 4.327 -12.887 -29.867 1.00 34.53 72 SER A N 1
ATOM 574 C CA . SER A 1 72 ? 5.312 -12.378 -30.832 1.00 34.53 72 SER A CA 1
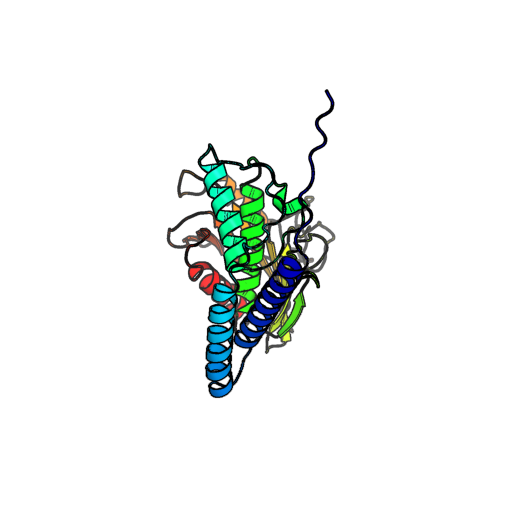ATOM 575 C C . SER A 1 72 ? 6.575 -11.804 -30.198 1.00 34.53 72 SER A C 1
ATOM 577 O O . SER A 1 72 ? 6.464 -10.729 -29.629 1.00 34.53 72 SER A O 1
ATOM 579 N N . ALA A 1 73 ? 7.732 -12.476 -30.324 1.00 39.91 73 ALA A N 1
ATOM 580 C CA . ALA A 1 73 ? 9.068 -12.032 -29.893 1.00 39.91 73 ALA A CA 1
ATOM 581 C C . ALA A 1 73 ? 9.206 -10.497 -29.798 1.00 39.91 73 ALA A C 1
ATOM 583 O O . ALA A 1 73 ? 9.651 -9.829 -30.727 1.00 39.91 73 ALA A O 1
ATOM 584 N N . TRP A 1 74 ? 8.750 -9.940 -28.676 1.00 39.69 74 TRP A N 1
ATOM 585 C CA . TRP A 1 74 ? 8.602 -8.506 -28.519 1.00 39.69 74 TRP A CA 1
ATOM 586 C C . TRP A 1 74 ? 9.911 -8.026 -27.935 1.00 39.69 74 TRP A C 1
ATOM 588 O O . TRP A 1 74 ? 10.231 -8.285 -26.772 1.00 39.69 74 TRP A O 1
ATOM 598 N N . THR A 1 75 ? 10.719 -7.413 -28.787 1.00 45.84 75 THR A N 1
ATOM 599 C CA . THR A 1 75 ? 11.970 -6.782 -28.390 1.00 45.84 75 THR A CA 1
ATOM 600 C C . THR A 1 75 ? 11.654 -5.377 -27.887 1.00 45.84 75 THR A C 1
ATOM 602 O O . THR A 1 75 ? 11.172 -4.571 -28.685 1.00 45.84 75 THR A O 1
ATOM 605 N N . PRO A 1 76 ? 11.903 -5.067 -26.603 1.00 51.66 76 PRO A N 1
ATOM 606 C CA . PRO A 1 76 ? 11.671 -3.730 -26.074 1.00 51.66 76 PRO A CA 1
ATOM 607 C C . PRO A 1 76 ? 12.577 -2.725 -26.801 1.00 51.66 76 PRO A C 1
ATOM 609 O O . PRO A 1 76 ? 13.794 -2.907 -26.849 1.00 51.66 76 PRO A O 1
ATOM 612 N N . GLN A 1 77 ? 11.981 -1.687 -27.375 1.00 44.91 77 GLN A N 1
ATOM 613 C CA . GLN A 1 77 ? 12.631 -0.629 -28.146 1.00 44.91 77 GLN A CA 1
ATOM 614 C C . GLN A 1 77 ? 12.898 0.629 -27.306 1.00 44.91 77 GLN A C 1
ATOM 616 O O . GLN A 1 77 ? 13.875 1.329 -27.564 1.00 44.91 77 GLN A O 1
ATOM 621 N N . SER A 1 78 ? 12.099 0.903 -26.267 1.00 51.81 78 SER A N 1
ATOM 622 C CA . SER A 1 78 ? 12.287 2.068 -25.381 1.00 51.81 78 SER A CA 1
ATOM 623 C C . SER A 1 78 ? 12.907 1.727 -24.012 1.00 51.81 78 SER A C 1
ATOM 625 O O . SER A 1 78 ? 13.062 0.562 -23.628 1.00 51.81 78 SER A O 1
ATOM 627 N N . ALA A 1 79 ? 13.321 2.748 -23.250 1.00 55.09 79 ALA A N 1
ATOM 628 C CA . ALA A 1 79 ? 13.776 2.575 -21.866 1.00 55.09 79 ALA A CA 1
ATOM 629 C C . ALA A 1 79 ? 12.651 2.031 -20.965 1.00 55.09 79 ALA A C 1
ATOM 631 O O . ALA A 1 79 ? 12.860 1.043 -20.261 1.00 55.09 79 ALA A O 1
ATOM 632 N N . ASP A 1 80 ? 11.444 2.587 -21.076 1.00 49.94 80 ASP A N 1
ATOM 633 C CA . ASP A 1 80 ? 10.260 2.141 -20.335 1.00 49.94 80 ASP A CA 1
ATOM 634 C C . ASP A 1 80 ? 9.842 0.709 -20.692 1.00 49.94 80 ASP A C 1
ATOM 636 O O . ASP A 1 80 ? 9.466 -0.071 -19.821 1.00 49.94 80 ASP A O 1
ATOM 640 N N . GLU A 1 81 ? 9.989 0.304 -21.955 1.00 51.47 81 GLU A N 1
ATOM 641 C CA . GLU A 1 81 ? 9.728 -1.072 -22.393 1.00 51.47 81 GLU A CA 1
ATOM 642 C C . GLU A 1 81 ? 10.726 -2.075 -21.806 1.00 51.47 81 GLU A C 1
ATOM 644 O O . GLU A 1 81 ? 10.362 -3.203 -21.456 1.00 51.47 81 GLU A O 1
ATOM 649 N N . ARG A 1 82 ? 11.990 -1.667 -21.652 1.00 57.50 82 ARG A N 1
ATOM 650 C CA . ARG A 1 82 ? 13.021 -2.479 -20.991 1.00 57.50 82 ARG A CA 1
ATOM 651 C C . ARG A 1 82 ? 12.757 -2.597 -19.494 1.00 57.50 82 ARG A C 1
ATOM 653 O O . ARG A 1 82 ? 12.891 -3.694 -18.951 1.00 57.50 82 ARG A O 1
ATOM 660 N N . VAL A 1 83 ? 12.327 -1.512 -18.849 1.00 57.69 83 VAL A N 1
ATOM 661 C CA . VAL A 1 83 ? 11.875 -1.510 -17.450 1.00 57.69 83 VAL A CA 1
ATOM 662 C C . VAL A 1 83 ? 10.677 -2.445 -17.292 1.00 57.69 83 VAL A C 1
ATOM 664 O O . VAL A 1 83 ? 10.710 -3.350 -16.466 1.00 57.69 83 VAL A O 1
ATOM 667 N N . LEU A 1 84 ? 9.675 -2.340 -18.160 1.00 57.06 84 LEU A N 1
ATOM 668 C CA . LEU A 1 84 ? 8.504 -3.211 -18.190 1.00 57.06 84 LEU A CA 1
ATOM 669 C C . LEU A 1 84 ? 8.865 -4.700 -18.329 1.00 57.06 84 LEU A C 1
ATOM 671 O O . LEU A 1 84 ? 8.392 -5.549 -17.564 1.00 57.06 84 LEU A O 1
ATOM 675 N N . ALA A 1 85 ? 9.728 -5.035 -19.288 1.00 57.53 85 ALA A N 1
ATOM 676 C CA . ALA A 1 85 ? 10.210 -6.399 -19.483 1.00 57.53 85 ALA A CA 1
ATOM 677 C C . ALA A 1 85 ? 10.986 -6.907 -18.255 1.00 57.53 85 ALA A C 1
ATOM 679 O O . ALA A 1 85 ? 10.798 -8.052 -17.827 1.00 57.53 85 ALA A O 1
ATOM 680 N N . ALA A 1 86 ? 11.818 -6.054 -17.650 1.00 59.44 86 ALA A N 1
ATOM 681 C CA . ALA A 1 86 ? 12.548 -6.362 -16.426 1.00 59.44 86 ALA A CA 1
ATOM 682 C C . ALA A 1 86 ? 11.601 -6.586 -15.241 1.00 59.44 86 ALA A C 1
ATOM 684 O O . ALA A 1 86 ? 11.765 -7.577 -14.536 1.00 59.44 86 ALA A O 1
ATOM 685 N N . TYR A 1 87 ? 10.568 -5.759 -15.068 1.00 57.97 87 TYR A N 1
ATOM 686 C CA . TYR A 1 87 ? 9.553 -5.890 -14.019 1.00 57.97 87 TYR A CA 1
ATOM 687 C C . TYR A 1 87 ? 8.770 -7.190 -14.149 1.00 57.97 87 TYR A C 1
ATOM 689 O O . TYR A 1 87 ? 8.673 -7.954 -13.189 1.00 57.97 87 TYR A O 1
ATOM 697 N N . ARG A 1 88 ? 8.276 -7.498 -15.353 1.00 57.44 88 ARG A N 1
ATOM 698 C CA . ARG A 1 88 ? 7.578 -8.760 -15.639 1.00 57.44 88 ARG A CA 1
ATOM 699 C C . ARG A 1 88 ? 8.466 -9.962 -15.337 1.00 57.44 88 ARG A C 1
ATOM 701 O O . ARG A 1 88 ? 8.019 -10.925 -14.716 1.00 57.44 88 ARG A O 1
ATOM 708 N N . ARG A 1 89 ? 9.741 -9.908 -15.736 1.00 59.91 89 ARG A N 1
ATOM 709 C CA . ARG A 1 89 ? 10.720 -10.973 -15.474 1.00 59.91 89 ARG A CA 1
ATOM 710 C C . ARG A 1 89 ? 11.058 -11.089 -13.988 1.00 59.91 89 ARG A C 1
ATOM 712 O O . ARG A 1 89 ? 11.170 -12.205 -13.488 1.00 59.91 89 ARG A O 1
ATOM 719 N N . LEU A 1 90 ? 11.216 -9.969 -13.289 1.00 52.84 90 LEU A N 1
ATOM 720 C CA . LEU A 1 90 ? 11.560 -9.910 -11.872 1.00 52.84 90 LEU A CA 1
ATOM 721 C C . LEU A 1 90 ? 10.411 -10.427 -11.010 1.00 52.84 90 LEU A C 1
ATOM 723 O O . LEU A 1 90 ? 10.636 -11.281 -10.163 1.00 52.84 90 LEU A O 1
ATOM 727 N N . LEU A 1 91 ? 9.183 -9.993 -11.279 1.00 51.75 91 LEU A N 1
ATOM 728 C CA . LEU A 1 91 ? 7.985 -10.471 -10.595 1.00 51.75 91 LEU A CA 1
ATOM 729 C C . LEU A 1 91 ? 7.739 -11.959 -10.853 1.00 51.75 91 LEU A C 1
ATOM 731 O O . LEU A 1 91 ? 7.520 -12.703 -9.902 1.00 51.75 91 LEU A O 1
ATOM 735 N N . ARG A 1 92 ? 7.875 -12.430 -12.104 1.00 53.31 92 ARG A N 1
ATOM 736 C CA . ARG A 1 92 ? 7.825 -13.874 -12.414 1.00 53.31 92 ARG A CA 1
ATOM 737 C C . ARG A 1 92 ? 8.869 -14.661 -11.617 1.00 53.31 92 ARG A C 1
ATOM 739 O O . ARG A 1 92 ? 8.562 -15.727 -11.098 1.00 53.31 92 ARG A O 1
ATOM 746 N N . ARG A 1 93 ? 10.092 -14.133 -11.494 1.00 52.00 93 ARG A N 1
ATOM 747 C CA . ARG A 1 93 ? 11.188 -14.770 -10.743 1.00 52.00 93 ARG A CA 1
ATOM 748 C C . ARG A 1 93 ? 10.998 -14.722 -9.227 1.00 52.00 93 ARG A C 1
ATOM 750 O O . ARG A 1 93 ? 11.361 -15.682 -8.557 1.00 52.00 93 ARG A O 1
ATOM 757 N N . GLN A 1 94 ? 10.474 -13.621 -8.691 1.00 45.94 94 GLN A N 1
ATOM 758 C CA . GLN A 1 94 ? 10.329 -13.401 -7.251 1.00 45.94 94 GLN A CA 1
ATOM 759 C C . GLN A 1 94 ? 9.070 -14.059 -6.680 1.00 45.94 94 GLN A C 1
ATOM 761 O O . GLN A 1 94 ? 9.114 -14.537 -5.552 1.00 45.94 94 GLN A O 1
ATOM 766 N N . LEU A 1 95 ? 7.976 -14.111 -7.443 1.00 44.88 95 LEU A N 1
ATOM 767 C CA . LEU A 1 95 ? 6.679 -14.583 -6.951 1.00 44.88 95 LEU A CA 1
ATOM 768 C C . LEU A 1 95 ? 6.330 -16.002 -7.427 1.00 44.88 95 LEU A C 1
ATOM 770 O O . LEU A 1 95 ? 5.526 -16.664 -6.786 1.00 44.88 95 LEU A O 1
ATOM 774 N N . SER A 1 96 ? 6.953 -16.502 -8.505 1.00 45.00 96 SER A N 1
ATOM 775 C CA . SER A 1 96 ? 6.713 -17.851 -9.066 1.00 45.00 96 SER A CA 1
ATOM 776 C C . SER A 1 96 ? 5.227 -18.193 -9.304 1.00 45.00 96 SER A C 1
ATOM 778 O O . SER A 1 96 ? 4.853 -19.361 -9.272 1.00 45.00 96 SER A O 1
ATOM 780 N N . VAL A 1 97 ? 4.395 -17.177 -9.554 1.00 41.41 97 VAL A N 1
ATOM 781 C CA . VAL A 1 97 ? 2.955 -17.288 -9.829 1.00 41.41 97 VAL A CA 1
ATOM 782 C C . VAL A 1 97 ? 2.630 -16.958 -11.281 1.00 41.41 97 VAL A C 1
ATOM 784 O O . VAL A 1 97 ? 3.321 -16.164 -11.933 1.00 41.41 97 VAL A O 1
ATOM 787 N N . GLY A 1 98 ? 1.581 -17.607 -11.792 1.00 44.25 98 GLY A N 1
ATOM 788 C CA . GLY A 1 98 ? 0.988 -17.280 -13.083 1.00 44.25 98 GLY A CA 1
ATOM 789 C C . GLY A 1 98 ? 0.360 -15.887 -13.041 1.00 44.25 98 GLY A C 1
ATOM 790 O O . GLY A 1 98 ? -0.058 -15.403 -11.992 1.00 44.25 98 GLY A O 1
ATOM 791 N N . TRP A 1 99 ? 0.313 -15.215 -14.184 1.00 48.94 99 TRP A N 1
ATOM 792 C CA . TRP A 1 99 ? -0.393 -13.941 -14.313 1.00 48.94 99 TRP A CA 1
ATOM 793 C C . TRP A 1 99 ? -1.749 -14.197 -14.947 1.00 48.94 99 TRP A C 1
ATOM 795 O O . TRP A 1 99 ? -1.822 -15.014 -15.870 1.00 48.94 99 TRP A O 1
ATOM 805 N N . THR A 1 100 ? -2.785 -13.465 -14.533 1.00 47.44 100 THR A N 1
ATOM 806 C CA . THR A 1 100 ? -3.991 -13.409 -15.358 1.00 47.44 100 THR A CA 1
ATOM 807 C C . THR A 1 100 ? -3.642 -12.773 -16.716 1.00 47.44 100 THR A C 1
ATOM 809 O O . THR A 1 100 ? -2.734 -11.928 -16.796 1.00 47.44 100 THR A O 1
ATOM 812 N N . PRO A 1 101 ? -4.306 -13.175 -17.812 1.00 44.19 101 PRO A N 1
ATOM 813 C CA . PRO A 1 101 ? -4.064 -12.609 -19.138 1.00 44.19 101 PRO A CA 1
ATOM 814 C C . PRO A 1 101 ? -4.179 -11.076 -19.178 1.00 44.19 101 PRO A C 1
ATOM 816 O O . PRO A 1 101 ? -3.436 -10.439 -19.928 1.00 44.19 101 PRO A O 1
ATOM 819 N N . GLU A 1 102 ? -5.022 -10.467 -18.332 1.00 46.34 102 GLU A N 1
ATOM 820 C CA . GLU A 1 102 ? -5.187 -9.008 -18.287 1.00 46.34 102 GLU A CA 1
ATOM 821 C C . GLU A 1 102 ? -3.906 -8.289 -17.829 1.00 46.34 102 GLU A C 1
ATOM 823 O O . GLU A 1 102 ? -3.508 -7.294 -18.435 1.00 46.34 102 GLU A O 1
ATOM 828 N N . LEU A 1 103 ? -3.185 -8.826 -16.838 1.00 48.34 103 LEU A N 1
ATOM 829 C CA . LEU A 1 103 ? -1.923 -8.249 -16.345 1.00 48.34 103 LEU A CA 1
ATOM 830 C C . LEU A 1 103 ? -0.771 -8.371 -17.362 1.00 48.34 103 LEU A C 1
ATOM 832 O O . LEU A 1 103 ? 0.136 -7.533 -17.401 1.00 48.34 103 LEU A O 1
ATOM 836 N N . LEU A 1 104 ? -0.807 -9.395 -18.223 1.00 47.12 104 LEU A N 1
ATOM 837 C CA . LEU A 1 104 ? 0.147 -9.567 -19.328 1.00 47.12 104 LEU A CA 1
ATOM 838 C C . LEU A 1 104 ? -0.163 -8.657 -20.521 1.00 47.12 104 LEU A C 1
ATOM 840 O O . LEU A 1 104 ? 0.744 -8.349 -21.295 1.00 47.12 104 LEU A O 1
ATOM 844 N N . SER A 1 105 ? -1.413 -8.208 -20.642 1.00 44.88 105 SER A N 1
ATOM 845 C CA . SER A 1 105 ? -1.874 -7.316 -21.707 1.00 44.88 105 SER A CA 1
ATOM 846 C C . SER A 1 105 ? -1.623 -5.831 -21.438 1.00 44.88 105 SER A C 1
ATOM 848 O O . SER A 1 105 ? -1.874 -5.021 -22.326 1.00 44.88 105 SER A O 1
ATOM 850 N N . ILE A 1 106 ? -1.103 -5.468 -20.253 1.00 46.53 106 ILE A N 1
ATOM 851 C CA . ILE A 1 106 ? -0.862 -4.066 -19.888 1.00 46.53 106 ILE A CA 1
ATOM 852 C C . ILE A 1 106 ? 0.076 -3.420 -20.929 1.00 46.53 106 ILE A C 1
ATOM 854 O O . ILE A 1 106 ? 1.226 -3.861 -21.073 1.00 46.53 106 ILE A O 1
ATOM 858 N N . PRO A 1 107 ? -0.393 -2.421 -21.695 1.00 45.9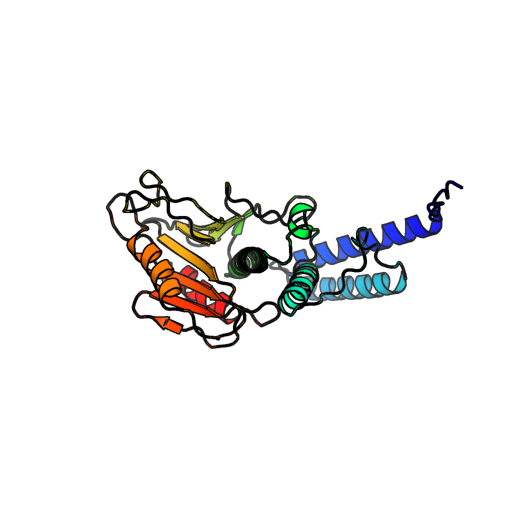4 107 PRO A N 1
ATOM 859 C CA . PRO A 1 107 ? 0.417 -1.785 -22.718 1.00 45.94 107 PRO A CA 1
ATOM 860 C C . PRO A 1 107 ? 1.539 -0.950 -22.090 1.00 45.94 107 PRO A C 1
ATOM 862 O O . PRO A 1 107 ? 1.457 -0.497 -20.954 1.00 45.94 107 PRO A O 1
ATOM 865 N N . VAL A 1 108 ? 2.600 -0.723 -22.863 1.00 48.69 108 VAL A N 1
ATOM 866 C CA . VAL A 1 108 ? 3.812 0.033 -22.486 1.00 48.69 108 VAL A CA 1
ATOM 867 C C . VAL A 1 108 ? 3.507 1.400 -21.868 1.00 48.69 108 VAL A C 1
ATOM 869 O O . VAL A 1 108 ? 4.241 1.863 -21.008 1.00 48.69 108 VAL A O 1
ATOM 872 N N . ARG A 1 109 ? 2.388 2.018 -22.254 1.00 50.31 109 ARG A N 1
ATOM 873 C CA . ARG A 1 109 ? 1.891 3.290 -21.708 1.00 50.31 109 ARG A CA 1
ATOM 874 C C . ARG A 1 109 ? 1.507 3.254 -20.217 1.00 50.31 109 ARG A C 1
ATOM 876 O O . ARG A 1 109 ? 1.361 4.312 -19.623 1.00 50.31 109 ARG A O 1
ATOM 883 N N . ASP A 1 110 ? 1.405 2.071 -19.610 1.00 63.97 110 ASP A N 1
ATOM 884 C CA . ASP A 1 110 ? 0.909 1.872 -18.244 1.00 63.97 110 ASP A CA 1
ATOM 885 C C . ASP A 1 110 ? 2.005 1.349 -17.285 1.00 63.97 110 ASP A C 1
ATOM 887 O O . ASP A 1 110 ? 1.722 0.619 -16.330 1.00 63.97 110 ASP A O 1
ATOM 891 N N . VAL A 1 111 ? 3.281 1.712 -17.499 1.00 69.88 111 VAL A N 1
ATOM 892 C CA . VAL A 1 111 ? 4.374 1.341 -16.566 1.00 69.88 111 VAL A CA 1
ATOM 893 C C . VAL A 1 111 ? 4.081 1.818 -15.142 1.00 69.88 111 VAL A C 1
ATOM 895 O O . VAL A 1 111 ? 4.351 1.091 -14.187 1.00 69.88 111 VAL A O 1
ATOM 898 N N . ALA A 1 112 ? 3.444 2.983 -14.995 1.00 78.75 112 ALA A N 1
ATOM 899 C CA . ALA A 1 112 ? 2.999 3.487 -13.700 1.00 78.75 112 ALA A CA 1
ATOM 900 C C . ALA A 1 112 ? 2.051 2.514 -12.988 1.00 78.75 112 ALA A C 1
ATOM 902 O O . ALA A 1 112 ? 2.254 2.211 -11.814 1.00 78.75 112 ALA A O 1
ATOM 903 N N . ARG A 1 113 ? 1.091 1.934 -13.718 1.00 79.75 113 ARG A N 1
ATOM 904 C CA . ARG A 1 113 ? 0.162 0.941 -13.171 1.00 79.75 113 ARG A CA 1
ATOM 905 C C . ARG A 1 113 ? 0.877 -0.335 -12.747 1.00 79.75 113 ARG A C 1
ATOM 907 O O . ARG A 1 113 ? 0.554 -0.930 -11.727 1.00 79.75 113 ARG A O 1
ATOM 914 N N . LEU A 1 114 ? 1.858 -0.780 -13.521 1.00 75.94 114 LEU A N 1
ATOM 915 C CA . LEU A 1 114 ? 2.633 -1.970 -13.169 1.00 75.94 114 LEU A CA 1
ATOM 916 C C . LEU A 1 114 ? 3.550 -1.750 -11.977 1.00 75.94 114 LEU A C 1
ATOM 918 O O . LEU A 1 114 ? 3.738 -2.671 -11.183 1.00 75.94 114 LEU A O 1
ATOM 922 N N . TYR A 1 115 ? 4.101 -0.548 -11.847 1.00 81.06 115 TYR A N 1
ATOM 923 C CA . TYR A 1 115 ? 4.837 -0.147 -10.662 1.00 81.06 115 TYR A CA 1
ATOM 924 C C . TYR A 1 115 ? 3.930 -0.133 -9.429 1.00 81.06 115 TYR A C 1
ATOM 926 O O . TYR A 1 115 ? 4.278 -0.747 -8.426 1.00 81.06 115 TYR A O 1
ATOM 934 N N . GLU A 1 116 ? 2.734 0.443 -9.532 1.00 88.12 116 GLU A N 1
ATOM 935 C CA . GLU A 1 116 ? 1.722 0.438 -8.471 1.00 88.12 116 GLU A CA 1
ATOM 936 C C . GLU A 1 116 ? 1.347 -0.988 -8.027 1.00 88.12 116 GLU A C 1
ATOM 938 O O . GLU A 1 116 ? 1.394 -1.315 -6.841 1.00 88.12 116 GLU A O 1
ATOM 943 N N . LEU A 1 117 ? 1.056 -1.881 -8.978 1.00 85.19 117 LEU A N 1
ATOM 944 C CA . LEU A 1 117 ? 0.748 -3.286 -8.691 1.00 85.19 117 LEU A CA 1
ATOM 945 C C . LEU A 1 117 ? 1.941 -4.018 -8.068 1.00 85.19 117 LEU A C 1
ATOM 947 O O . LEU A 1 117 ? 1.776 -4.814 -7.143 1.00 85.19 117 LEU A O 1
ATOM 951 N N . TRP A 1 118 ? 3.157 -3.748 -8.548 1.00 84.44 118 TRP A N 1
ATOM 952 C CA . TRP A 1 118 ? 4.370 -4.284 -7.939 1.00 84.44 118 TRP A CA 1
ATOM 953 C C . TRP A 1 118 ? 4.503 -3.806 -6.487 1.00 84.44 118 TRP A C 1
ATOM 955 O O . TRP A 1 118 ? 4.713 -4.635 -5.601 1.00 84.44 118 TRP A O 1
ATOM 965 N N . CYS A 1 119 ? 4.306 -2.511 -6.226 1.00 89.75 119 CYS A N 1
ATOM 966 C CA . CYS A 1 119 ? 4.297 -1.936 -4.883 1.00 89.75 119 CYS A CA 1
ATOM 967 C C . CYS A 1 119 ? 3.258 -2.620 -3.988 1.00 89.75 119 CYS A C 1
ATOM 969 O O . CYS A 1 119 ? 3.599 -3.006 -2.873 1.00 89.75 119 CYS A O 1
ATOM 971 N N . ALA A 1 120 ? 2.040 -2.857 -4.485 1.00 90.81 120 ALA A N 1
ATOM 972 C CA . ALA A 1 120 ? 0.984 -3.558 -3.751 1.00 90.81 120 ALA A CA 1
ATOM 973 C C . ALA A 1 120 ? 1.442 -4.938 -3.262 1.00 90.81 120 ALA A C 1
ATOM 975 O O . ALA A 1 120 ? 1.338 -5.258 -2.075 1.00 90.81 120 ALA A O 1
ATOM 976 N N . VAL A 1 121 ? 2.027 -5.737 -4.160 1.00 83.69 121 VAL A N 1
ATOM 977 C CA . VAL A 1 121 ? 2.561 -7.058 -3.802 1.00 83.69 121 VAL A CA 1
ATOM 978 C C . VAL A 1 121 ? 3.725 -6.941 -2.827 1.00 83.69 121 VAL A C 1
ATOM 980 O O . VAL A 1 121 ? 3.816 -7.719 -1.878 1.00 83.69 121 VAL A O 1
ATOM 983 N N . ARG A 1 122 ? 4.629 -5.980 -3.038 1.00 87.06 122 ARG A N 1
ATOM 984 C CA . ARG A 1 122 ? 5.774 -5.792 -2.145 1.00 87.06 122 ARG A CA 1
ATOM 985 C C . ARG A 1 122 ? 5.343 -5.431 -0.737 1.00 87.06 122 ARG A C 1
ATOM 987 O O . ARG A 1 122 ? 5.846 -6.054 0.188 1.00 87.06 122 ARG A O 1
ATOM 994 N N . VAL A 1 123 ? 4.400 -4.508 -0.583 1.00 93.00 123 VAL A N 1
ATOM 995 C CA . VAL A 1 123 ? 3.841 -4.136 0.720 1.00 93.00 123 VAL A CA 1
ATOM 996 C C . VAL A 1 123 ? 3.195 -5.350 1.384 1.00 93.00 123 VAL A C 1
ATOM 998 O O . VAL A 1 123 ? 3.502 -5.628 2.538 1.00 93.00 123 VAL A O 1
ATOM 1001 N N . ALA A 1 124 ? 2.389 -6.132 0.658 1.00 89.06 124 ALA A N 1
ATOM 1002 C CA . ALA A 1 124 ? 1.784 -7.353 1.198 1.00 89.06 124 ALA A CA 1
ATOM 1003 C C . ALA A 1 124 ? 2.838 -8.352 1.713 1.00 89.06 124 ALA A C 1
ATOM 1005 O O . ALA A 1 124 ? 2.724 -8.870 2.823 1.00 89.06 124 ALA A O 1
ATOM 1006 N N . LEU A 1 125 ? 3.898 -8.594 0.936 1.00 84.44 125 LEU A N 1
ATOM 1007 C CA . LEU A 1 125 ? 4.992 -9.483 1.335 1.00 84.44 125 LEU A CA 1
ATOM 1008 C C . LEU A 1 125 ? 5.794 -8.944 2.522 1.00 84.44 125 LEU A C 1
ATOM 1010 O O . LEU A 1 125 ? 6.221 -9.729 3.366 1.00 84.44 125 LEU A O 1
ATOM 1014 N N . SER A 1 126 ? 6.017 -7.634 2.585 1.00 88.12 126 SER A N 1
ATOM 1015 C CA . SER A 1 126 ? 6.688 -6.988 3.713 1.00 88.12 126 SER A CA 1
ATOM 1016 C C . SER A 1 126 ? 5.853 -7.098 4.988 1.00 88.12 126 SER A C 1
ATOM 1018 O O . SER A 1 126 ? 6.395 -7.452 6.030 1.00 88.12 126 SER A O 1
ATOM 1020 N N . LEU A 1 127 ? 4.530 -6.909 4.901 1.00 86.25 127 LEU A N 1
ATOM 1021 C CA . LEU A 1 127 ? 3.602 -7.117 6.018 1.00 86.25 127 LEU A CA 1
ATOM 1022 C C . LEU A 1 127 ? 3.615 -8.566 6.522 1.00 86.25 127 LEU A C 1
ATOM 1024 O O . LEU A 1 127 ? 3.678 -8.789 7.724 1.00 86.25 127 LEU A O 1
ATOM 1028 N N . LEU A 1 128 ? 3.642 -9.556 5.625 1.00 81.94 128 LEU A N 1
ATOM 1029 C CA . LEU A 1 128 ? 3.764 -10.974 5.999 1.00 81.94 128 LEU A CA 1
ATOM 1030 C C . LEU A 1 128 ? 5.068 -11.309 6.740 1.00 81.94 128 LEU A C 1
ATOM 1032 O O . LEU A 1 128 ? 5.147 -12.330 7.416 1.00 81.94 128 LEU A O 1
ATOM 1036 N N . ARG A 1 129 ? 6.103 -10.473 6.601 1.00 80.94 129 ARG A N 1
ATOM 1037 C CA . ARG A 1 129 ? 7.385 -10.616 7.309 1.00 80.94 129 ARG A CA 1
ATOM 1038 C C . ARG A 1 129 ? 7.421 -9.854 8.632 1.00 80.94 129 ARG A C 1
ATOM 1040 O O . ARG A 1 129 ? 8.418 -9.948 9.352 1.00 80.94 129 ARG A O 1
ATOM 1047 N N . LEU A 1 130 ? 6.376 -9.093 8.961 1.00 73.00 130 LEU A N 1
ATOM 1048 C CA . LEU A 1 130 ? 6.254 -8.405 10.241 1.00 73.00 130 LEU A CA 1
ATOM 1049 C C . LEU A 1 130 ? 5.896 -9.415 11.342 1.00 73.00 130 LEU A C 1
ATOM 1051 O O . LEU A 1 130 ? 4.740 -9.558 11.728 1.00 73.00 130 LEU A O 1
ATOM 1055 N N . GLY A 1 131 ? 6.912 -10.115 11.852 1.00 64.62 131 GLY A N 1
ATOM 1056 C CA . GLY A 1 131 ? 6.842 -10.916 13.081 1.00 64.62 131 GLY A CA 1
ATOM 1057 C C . GLY A 1 131 ? 5.737 -11.981 13.120 1.00 64.62 131 GLY A C 1
ATOM 1058 O O . GLY A 1 131 ? 5.293 -12.474 12.087 1.00 64.62 131 GLY A O 1
ATOM 1059 N N . SER A 1 132 ? 5.319 -12.350 14.334 1.00 68.38 132 SER A N 1
ATOM 1060 C CA . SER A 1 132 ? 4.364 -13.426 14.659 1.00 68.38 132 SER A CA 1
ATOM 1061 C C . SER A 1 132 ? 2.906 -13.109 14.285 1.00 68.38 132 SER A C 1
ATOM 1063 O O . SER A 1 132 ? 2.006 -13.244 15.111 1.00 68.38 132 SER A O 1
ATOM 1065 N N . SER A 1 133 ? 2.675 -12.639 13.062 1.00 80.12 133 SER A N 1
ATOM 1066 C CA . SER A 1 133 ? 1.347 -12.337 12.530 1.00 80.12 133 SER A CA 1
ATOM 1067 C C . SER A 1 133 ? 0.657 -13.606 12.022 1.00 80.12 133 SER A C 1
ATOM 1069 O O . SER A 1 133 ? 1.254 -14.389 11.282 1.00 80.12 133 SER A O 1
ATOM 1071 N N . GLU A 1 134 ? -0.617 -13.786 12.356 1.00 85.12 134 GLU A N 1
ATOM 1072 C CA . GLU A 1 134 ? -1.469 -14.820 11.765 1.00 85.12 134 GLU A CA 1
ATOM 1073 C C . GLU A 1 134 ? -2.207 -14.258 10.544 1.00 85.12 134 GLU A C 1
ATOM 1075 O O . GLU A 1 134 ? -2.758 -13.159 10.585 1.00 85.12 134 GLU A O 1
ATOM 1080 N N . VAL A 1 135 ? -2.233 -15.007 9.440 1.00 87.31 135 VAL A N 1
ATOM 1081 C CA . VAL A 1 135 ? -2.993 -14.621 8.244 1.00 87.31 135 VAL A CA 1
ATOM 1082 C C . VAL A 1 135 ? -4.451 -15.027 8.427 1.00 87.31 135 VAL A C 1
ATOM 1084 O O . VAL A 1 135 ? -4.760 -16.215 8.398 1.00 87.31 135 VAL A O 1
ATOM 1087 N N . LEU A 1 136 ? -5.348 -14.046 8.555 1.00 85.06 136 LEU A N 1
ATOM 1088 C CA . LEU A 1 136 ? -6.789 -14.288 8.656 1.00 85.06 136 LEU A CA 1
ATOM 1089 C C . LEU A 1 136 ? -7.421 -14.506 7.280 1.00 85.06 136 LEU A C 1
ATOM 1091 O O . LEU A 1 136 ? -8.179 -15.449 7.076 1.00 85.06 136 LEU A O 1
ATOM 1095 N N . THR A 1 137 ? -7.114 -13.623 6.325 1.00 87.19 137 THR A N 1
ATOM 1096 C CA . THR A 1 137 ? -7.606 -13.725 4.944 1.00 87.19 137 THR A CA 1
ATOM 1097 C C . THR A 1 137 ? -6.561 -13.228 3.951 1.00 87.19 137 THR A C 1
ATOM 1099 O O . THR A 1 137 ? -5.729 -12.378 4.277 1.00 87.19 137 THR A O 1
ATOM 1102 N N . GLN A 1 138 ? -6.597 -13.762 2.729 1.00 87.00 138 GLN A N 1
ATOM 1103 C CA . GLN A 1 138 ? -5.782 -13.282 1.616 1.00 87.00 138 GLN A CA 1
ATOM 1104 C C . GLN A 1 138 ? -6.548 -13.449 0.301 1.00 87.00 138 GLN A C 1
ATOM 1106 O O . GLN A 1 138 ? -7.120 -14.512 0.055 1.00 87.00 138 GLN A O 1
ATOM 1111 N N . THR A 1 139 ? -6.536 -12.414 -0.536 1.00 84.00 139 THR A N 1
ATOM 1112 C CA . THR A 1 139 ? -7.059 -12.464 -1.913 1.00 84.00 139 THR A CA 1
ATOM 1113 C C . THR A 1 139 ? -5.977 -12.172 -2.947 1.00 84.00 139 THR A C 1
ATOM 1115 O O . THR A 1 139 ? -6.263 -12.150 -4.138 1.00 84.00 13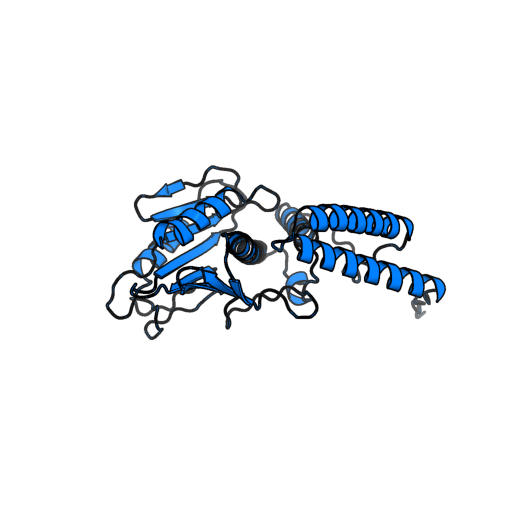9 THR A O 1
ATOM 1118 N N . LEU A 1 140 ? -4.738 -11.938 -2.497 1.00 76.31 140 LEU A N 1
ATOM 1119 C CA . LEU A 1 140 ? -3.596 -11.636 -3.353 1.00 76.31 140 LEU A CA 1
ATOM 1120 C C . LEU A 1 140 ? -3.309 -12.779 -4.339 1.00 76.31 140 LEU A C 1
ATOM 1122 O O . LEU A 1 140 ? -2.852 -12.532 -5.453 1.00 76.31 140 LEU A O 1
ATOM 1126 N N . LEU A 1 141 ? -3.552 -14.025 -3.924 1.00 71.06 141 LEU A N 1
ATOM 1127 C CA . LEU A 1 141 ? -3.363 -15.223 -4.731 1.00 71.06 141 LEU A CA 1
ATOM 1128 C C . LEU A 1 141 ? -4.659 -16.023 -4.842 1.00 71.06 141 LEU A C 1
ATOM 1130 O O . LEU A 1 141 ? -5.258 -16.402 -3.832 1.00 71.06 141 LEU A O 1
ATOM 1134 N N . ALA A 1 142 ? -5.031 -16.356 -6.073 1.00 66.75 142 ALA A N 1
ATOM 1135 C CA . ALA A 1 142 ? -6.058 -17.345 -6.352 1.00 66.75 142 ALA A CA 1
ATOM 1136 C C . ALA A 1 142 ? -5.582 -18.770 -6.028 1.00 66.75 142 ALA A C 1
ATOM 1138 O O . ALA A 1 142 ? -4.392 -19.036 -5.839 1.00 66.75 142 ALA A O 1
ATOM 1139 N N . SER A 1 143 ? -6.524 -19.716 -6.003 1.00 65.50 143 SER A N 1
ATOM 1140 C CA . SER A 1 143 ? -6.255 -21.132 -5.716 1.00 65.50 143 SER A CA 1
ATOM 1141 C C . SER A 1 143 ? -5.301 -21.792 -6.717 1.00 65.50 143 SER A C 1
ATOM 1143 O O . SER A 1 143 ? -4.586 -22.723 -6.356 1.00 65.50 143 SER A O 1
ATOM 1145 N N . ASP A 1 144 ? -5.261 -21.300 -7.956 1.00 58.69 144 ASP A N 1
ATOM 1146 C CA . ASP A 1 144 ? -4.334 -21.738 -9.005 1.00 58.69 144 ASP A CA 1
ATOM 1147 C C . ASP A 1 144 ? -2.971 -21.029 -8.940 1.00 58.69 144 ASP A C 1
ATOM 1149 O O . ASP A 1 144 ? -2.147 -21.174 -9.844 1.00 58.69 144 ASP A O 1
ATOM 1153 N N . LEU A 1 145 ? -2.721 -20.283 -7.858 1.00 57.16 145 LEU A N 1
ATOM 1154 C CA . LEU A 1 145 ? -1.520 -19.485 -7.659 1.00 57.16 145 LEU A CA 1
ATOM 1155 C C . LEU A 1 145 ? -1.363 -18.431 -8.765 1.00 57.16 145 LEU A C 1
ATOM 1157 O O . LEU A 1 145 ? -0.264 -18.212 -9.276 1.00 57.16 145 LEU A O 1
ATOM 1161 N N . THR A 1 146 ? -2.455 -17.777 -9.159 1.00 59.09 146 THR A N 1
ATOM 1162 C CA . THR A 1 146 ? -2.401 -16.552 -9.961 1.00 59.09 146 THR A CA 1
ATOM 1163 C C . THR A 1 146 ? -2.532 -15.316 -9.084 1.00 59.09 146 THR A C 1
ATOM 1165 O O . THR A 1 146 ? -3.281 -15.306 -8.107 1.00 59.09 146 THR A O 1
ATOM 1168 N N . LEU A 1 147 ? -1.772 -14.266 -9.408 1.00 65.75 147 LEU A N 1
ATOM 1169 C CA . LEU A 1 147 ? -1.872 -12.992 -8.698 1.00 65.75 147 LEU A CA 1
ATOM 1170 C C . LEU A 1 147 ? -3.210 -12.316 -9.026 1.00 65.75 147 LEU A C 1
ATOM 1172 O O . LEU A 1 147 ? -3.480 -12.023 -10.192 1.00 65.75 147 LEU A O 1
ATOM 1176 N N . GLN A 1 148 ? -4.001 -12.017 -7.999 1.00 76.25 148 GLN A N 1
ATOM 1177 C CA . GLN A 1 148 ? -5.250 -11.273 -8.101 1.00 76.25 148 GLN A CA 1
ATOM 1178 C C . GLN A 1 148 ? -5.171 -10.018 -7.234 1.00 76.25 148 GLN A C 1
ATOM 1180 O O . GLN A 1 148 ? -5.037 -10.075 -6.016 1.00 76.25 148 GLN A O 1
ATOM 1185 N N . ILE A 1 149 ? -5.236 -8.855 -7.878 1.00 79.62 149 ILE A N 1
ATOM 1186 C CA . ILE A 1 149 ? -5.280 -7.568 -7.187 1.00 79.62 149 ILE A CA 1
ATOM 1187 C C . ILE A 1 149 ? -6.640 -6.942 -7.477 1.00 79.62 149 ILE A C 1
ATOM 1189 O O . ILE A 1 149 ? -6.925 -6.525 -8.598 1.00 79.62 149 ILE A O 1
ATOM 1193 N N . THR A 1 150 ? -7.489 -6.907 -6.453 1.00 82.81 150 THR A N 1
ATOM 1194 C CA . THR A 1 150 ? -8.876 -6.440 -6.544 1.00 82.81 150 THR A CA 1
ATOM 1195 C C . THR A 1 150 ? -9.096 -5.226 -5.654 1.00 82.81 150 THR A C 1
ATOM 1197 O O . THR A 1 150 ? -8.552 -5.167 -4.557 1.00 82.81 150 THR A O 1
ATOM 1200 N N . THR A 1 151 ? -9.939 -4.290 -6.086 1.00 85.62 151 THR A N 1
ATOM 1201 C CA . THR A 1 151 ? -10.233 -3.055 -5.336 1.00 85.62 151 THR A CA 1
ATOM 1202 C C . THR A 1 151 ? -11.384 -3.199 -4.331 1.00 85.62 151 THR A C 1
ATOM 1204 O O . THR A 1 151 ? -11.481 -2.445 -3.362 1.00 85.62 151 THR A O 1
ATOM 1207 N N . GLY A 1 152 ? -12.268 -4.184 -4.534 1.00 79.00 152 GLY A N 1
ATOM 1208 C CA . GLY A 1 152 ? -13.462 -4.394 -3.703 1.00 79.00 152 GLY A CA 1
ATOM 1209 C C . GLY A 1 152 ? -13.194 -5.078 -2.358 1.00 79.00 152 GLY A C 1
ATOM 1210 O O . GLY A 1 152 ? -13.888 -4.809 -1.376 1.00 79.00 152 GLY A O 1
ATOM 1211 N N . HIS A 1 153 ? -12.157 -5.913 -2.282 1.00 86.06 153 HIS A N 1
ATOM 1212 C CA . HIS A 1 153 ? -11.847 -6.730 -1.109 1.00 86.06 153 HIS A CA 1
ATOM 1213 C C . HIS A 1 153 ? -10.437 -6.442 -0.579 1.00 86.06 153 HIS A C 1
ATOM 1215 O O . HIS A 1 153 ? -9.567 -6.044 -1.359 1.00 86.06 153 HIS A O 1
ATOM 1221 N N . PRO A 1 154 ? -10.194 -6.621 0.733 1.00 92.31 154 PRO A N 1
ATOM 1222 C CA . PRO A 1 154 ? -8.843 -6.595 1.277 1.00 92.31 154 PRO A CA 1
ATOM 1223 C C . PRO A 1 154 ? -7.924 -7.579 0.562 1.00 92.31 154 PRO A C 1
ATOM 1225 O O . PRO A 1 154 ? -8.298 -8.730 0.370 1.00 92.31 154 PRO A O 1
ATOM 1228 N N . LEU A 1 155 ? -6.706 -7.144 0.237 1.00 90.12 155 LEU A N 1
ATOM 1229 C CA . LEU A 1 155 ? -5.684 -8.023 -0.329 1.00 90.12 155 LEU A CA 1
ATOM 1230 C C . LEU A 1 155 ? -5.160 -9.018 0.709 1.00 90.12 155 LEU A C 1
ATOM 1232 O O . LEU A 1 155 ? -4.852 -10.167 0.384 1.00 90.12 155 LEU A O 1
ATOM 1236 N N . LEU A 1 156 ? -5.016 -8.549 1.948 1.00 91.12 156 LEU A N 1
ATOM 1237 C CA . LEU A 1 156 ? -4.441 -9.292 3.058 1.00 91.12 156 LEU A CA 1
ATOM 1238 C C . LEU A 1 156 ? -5.008 -8.760 4.374 1.00 91.12 156 LEU A C 1
ATOM 1240 O O . LEU A 1 156 ? -4.978 -7.551 4.609 1.00 91.12 156 LEU A O 1
ATOM 1244 N N . THR A 1 157 ? -5.449 -9.659 5.248 1.00 93.69 157 THR A N 1
ATOM 1245 C CA . THR A 1 157 ? -5.792 -9.338 6.636 1.00 93.69 157 THR A CA 1
ATOM 1246 C C . THR A 1 157 ? -4.953 -10.187 7.578 1.00 93.69 157 THR A C 1
ATOM 1248 O O . THR A 1 157 ? -4.932 -11.414 7.460 1.00 93.69 157 THR A O 1
ATOM 1251 N N . LEU A 1 158 ? -4.284 -9.531 8.521 1.00 91.44 158 LEU A N 1
ATOM 1252 C CA . LEU A 1 158 ? -3.421 -10.145 9.522 1.00 91.44 158 LEU A CA 1
ATOM 1253 C C . LEU A 1 158 ? -3.948 -9.863 10.929 1.00 91.44 158 LEU A C 1
ATOM 1255 O O . LEU A 1 158 ? -4.400 -8.750 11.205 1.00 91.44 158 LEU A O 1
ATOM 1259 N N . ALA A 1 159 ? -3.822 -10.842 11.819 1.00 90.38 159 ALA A N 1
ATOM 1260 C CA . ALA A 1 159 ? -3.953 -10.661 13.257 1.00 90.38 159 ALA A CA 1
ATOM 1261 C C . ALA A 1 159 ? -2.564 -10.623 13.900 1.00 90.38 159 ALA A C 1
ATOM 1263 O O . ALA A 1 159 ? -1.741 -11.514 13.690 1.00 90.38 159 ALA A O 1
ATOM 1264 N N . LEU A 1 160 ? -2.310 -9.590 14.697 1.00 87.75 160 LEU A N 1
ATOM 1265 C CA . LEU A 1 160 ? -1.143 -9.503 15.566 1.00 87.75 160 LEU A CA 1
ATOM 1266 C C . LEU A 1 160 ? -1.431 -10.152 16.933 1.00 87.75 160 LEU A C 1
ATOM 1268 O O . LEU A 1 160 ? -2.588 -10.179 17.360 1.00 87.75 160 LEU A O 1
ATOM 1272 N N . PRO A 1 161 ? -0.395 -10.576 17.687 1.00 84.44 161 PRO A N 1
ATOM 1273 C CA . PRO A 1 161 ? -0.561 -11.211 19.003 1.00 84.44 161 PRO A CA 1
ATOM 1274 C C . PRO A 1 161 ? -1.321 -10.383 20.052 1.00 84.44 161 PRO A C 1
ATOM 1276 O O . PRO A 1 161 ? -1.836 -10.930 21.021 1.00 84.44 161 PRO A O 1
ATOM 1279 N N . ASN A 1 162 ? -1.396 -9.063 19.883 1.00 85.31 162 ASN A N 1
ATOM 1280 C CA . ASN A 1 162 ? -2.098 -8.138 20.778 1.00 85.31 162 ASN A CA 1
ATOM 1281 C C . ASN A 1 162 ? -3.566 -7.887 20.363 1.00 85.31 162 ASN A C 1
ATOM 1283 O O . ASN A 1 162 ? -4.124 -6.840 20.693 1.00 85.31 162 ASN A O 1
ATOM 1287 N N . ASN A 1 163 ? -4.175 -8.806 19.605 1.00 88.19 163 ASN A N 1
ATOM 1288 C CA . ASN A 1 163 ? -5.518 -8.689 19.018 1.00 88.19 163 ASN A CA 1
ATOM 1289 C C . ASN A 1 163 ? -5.700 -7.487 18.073 1.00 88.19 163 ASN A C 1
ATOM 1291 O O . ASN A 1 163 ? -6.829 -7.093 17.773 1.00 88.19 163 ASN A O 1
ATOM 1295 N N . THR A 1 164 ? -4.609 -6.898 17.581 1.00 91.75 164 THR A N 1
ATOM 1296 C CA . THR A 1 164 ? -4.683 -5.879 16.531 1.00 91.75 164 THR A CA 1
ATOM 1297 C C . THR A 1 164 ? -4.891 -6.542 15.182 1.00 91.75 164 THR A C 1
ATOM 1299 O O . THR A 1 164 ? -4.179 -7.477 14.824 1.00 91.75 164 THR A O 1
ATOM 1302 N N . THR A 1 165 ? -5.830 -6.014 14.405 1.00 94.38 165 THR A N 1
ATOM 1303 C CA . THR A 1 165 ? -6.048 -6.412 13.017 1.00 94.38 165 THR A CA 1
ATOM 1304 C C . THR A 1 165 ? -5.416 -5.397 12.074 1.00 94.38 165 THR A C 1
ATOM 1306 O O . THR A 1 165 ? -5.634 -4.191 12.208 1.00 94.38 165 THR A O 1
ATOM 1309 N N . ILE A 1 166 ? -4.662 -5.896 11.099 1.00 95.12 166 ILE A N 1
ATOM 1310 C CA . ILE A 1 166 ? -4.091 -5.123 9.996 1.00 95.12 166 ILE A CA 1
ATOM 1311 C C . ILE A 1 166 ? -4.777 -5.567 8.710 1.00 95.12 166 ILE A C 1
ATOM 1313 O O . ILE A 1 166 ? -4.764 -6.751 8.386 1.00 95.12 166 ILE A O 1
ATOM 1317 N N . THR A 1 167 ? -5.331 -4.628 7.951 1.00 96.75 167 THR A N 1
ATOM 1318 C CA . THR A 1 167 ? -6.001 -4.903 6.675 1.00 96.75 167 THR A CA 1
ATOM 1319 C C . THR A 1 167 ? -5.358 -4.079 5.567 1.00 96.75 167 THR A C 1
ATOM 1321 O O . THR A 1 167 ? -5.453 -2.856 5.559 1.00 96.75 167 THR A O 1
ATOM 1324 N N . LEU A 1 168 ? -4.703 -4.742 4.614 1.00 97.12 168 LEU A N 1
ATOM 1325 C CA . LEU A 1 168 ? -4.162 -4.110 3.413 1.00 97.12 168 LEU A CA 1
ATOM 1326 C C . LEU A 1 168 ? -5.239 -4.055 2.328 1.00 97.12 168 LEU A C 1
ATOM 1328 O O . LEU A 1 168 ? -5.778 -5.087 1.921 1.00 97.12 168 LEU A O 1
ATOM 1332 N N . ARG A 1 169 ? -5.508 -2.860 1.807 1.00 97.44 169 ARG A N 1
ATOM 1333 C CA . ARG A 1 169 ? -6.463 -2.617 0.722 1.00 97.44 169 ARG A CA 1
ATOM 1334 C C . ARG A 1 169 ? -5.785 -1.975 -0.477 1.00 97.44 169 ARG A C 1
ATOM 1336 O O . ARG A 1 169 ? -4.888 -1.150 -0.317 1.00 97.44 169 ARG A O 1
ATOM 1343 N N . TYR A 1 170 ? -6.276 -2.320 -1.663 1.00 95.56 170 TYR A N 1
ATOM 1344 C CA . TYR A 1 170 ? -5.853 -1.741 -2.930 1.00 95.56 170 TYR A CA 1
ATOM 1345 C C . TYR A 1 170 ? -6.918 -0.812 -3.494 1.00 95.56 170 TYR A C 1
ATOM 1347 O O . TYR A 1 170 ? -8.076 -1.207 -3.603 1.00 95.56 170 TYR A O 1
ATOM 1355 N N . GLN A 1 171 ? -6.530 0.416 -3.822 1.00 96.00 171 GLN A N 1
ATOM 1356 C CA . GLN A 1 171 ? -7.421 1.489 -4.264 1.00 96.00 171 GLN A CA 1
ATOM 1357 C C . GLN A 1 171 ? -8.724 1.595 -3.446 1.00 96.00 171 GLN A C 1
ATOM 1359 O O . GLN A 1 171 ? -9.816 1.649 -4.032 1.00 96.00 171 GLN A O 1
ATOM 1364 N N . PRO A 1 172 ? -8.659 1.580 -2.094 1.00 96.94 172 PRO A N 1
ATOM 1365 C CA . PRO A 1 172 ? -9.852 1.727 -1.273 1.00 96.94 172 PRO A CA 1
ATOM 1366 C C . PRO A 1 172 ? -10.505 3.082 -1.539 1.00 96.94 172 PRO A C 1
ATOM 1368 O O . PRO A 1 172 ? -9.831 4.094 -1.709 1.00 96.94 172 PRO A O 1
ATOM 1371 N N . ARG A 1 173 ? -11.837 3.106 -1.566 1.00 96.69 173 ARG A N 1
ATOM 1372 C CA . ARG A 1 173 ? -12.609 4.324 -1.823 1.00 96.69 173 ARG A CA 1
ATOM 1373 C C . ARG A 1 173 ? -13.194 4.833 -0.516 1.00 96.69 173 ARG A C 1
ATOM 1375 O O . ARG A 1 173 ? -14.170 4.272 -0.029 1.00 96.69 173 ARG A O 1
ATOM 1382 N N . TYR A 1 174 ? -12.625 5.907 0.018 1.00 96.44 174 TYR A N 1
ATOM 1383 C CA . TYR A 1 174 ? -13.147 6.574 1.207 1.00 96.44 174 TYR A CA 1
ATOM 1384 C C . TYR A 1 174 ? -14.075 7.706 0.780 1.00 96.44 174 TYR A C 1
ATOM 1386 O O . TYR A 1 174 ? -13.636 8.755 0.305 1.00 96.44 174 TYR A O 1
ATOM 1394 N N . THR A 1 175 ? -15.374 7.465 0.910 1.00 96.56 175 THR A N 1
ATOM 1395 C CA . THR A 1 175 ? -16.421 8.464 0.672 1.00 96.56 175 THR A CA 1
ATOM 1396 C C . THR A 1 175 ? -16.689 9.269 1.950 1.00 96.56 175 THR A C 1
ATOM 1398 O O . THR A 1 175 ? -16.292 8.831 3.035 1.00 96.56 175 THR A O 1
ATOM 1401 N N . PRO A 1 176 ? -17.412 10.400 1.876 1.00 96.06 176 PRO A N 1
ATOM 1402 C CA . PRO A 1 176 ? -17.795 11.170 3.067 1.00 96.06 176 PRO A CA 1
ATOM 1403 C C . PRO A 1 176 ? -18.657 10.372 4.065 1.00 96.06 176 PRO A C 1
ATOM 1405 O O . PRO A 1 176 ? -18.643 10.632 5.264 1.00 96.06 176 PRO A O 1
ATOM 1408 N N . ASN A 1 177 ? -19.358 9.341 3.580 1.00 94.19 177 ASN A N 1
ATOM 1409 C CA . ASN A 1 177 ? -20.249 8.492 4.378 1.00 94.19 177 ASN A CA 1
ATOM 1410 C C . ASN A 1 177 ? -19.607 7.157 4.790 1.00 94.19 177 ASN A C 1
ATOM 1412 O O . ASN A 1 177 ? -20.289 6.281 5.317 1.00 94.19 177 ASN A O 1
ATOM 1416 N N . SER A 1 178 ? -18.319 6.959 4.504 1.00 93.62 178 SER A N 1
ATOM 1417 C CA . SER A 1 178 ? -17.636 5.700 4.807 1.00 93.62 178 SER A CA 1
ATOM 1418 C C . SER A 1 178 ? -17.381 5.531 6.314 1.00 93.62 178 SER A C 1
ATOM 1420 O O . SER A 1 178 ? -17.290 6.492 7.087 1.00 93.62 178 SER A O 1
ATOM 1422 N N . THR A 1 179 ? -17.280 4.276 6.745 1.00 92.12 179 THR A N 1
ATOM 1423 C CA . THR A 1 179 ? -16.949 3.890 8.122 1.00 92.12 179 THR A CA 1
ATOM 1424 C C . THR A 1 179 ? -15.957 2.727 8.103 1.00 92.12 179 THR A C 1
ATOM 1426 O O . THR A 1 179 ? -16.091 1.858 7.243 1.00 92.12 179 THR A O 1
ATOM 1429 N N . PRO A 1 180 ? -15.003 2.651 9.047 1.00 93.81 180 PRO A N 1
ATOM 1430 C CA . PRO A 1 180 ? -14.743 3.624 10.115 1.00 93.81 180 PRO A CA 1
ATOM 1431 C C . PRO A 1 180 ? -13.974 4.869 9.635 1.00 93.81 180 PRO A C 1
ATOM 1433 O O . PRO A 1 180 ? -13.897 5.862 10.359 1.00 93.81 180 PRO A O 1
ATOM 1436 N N . PHE A 1 181 ? -13.428 4.827 8.419 1.00 96.44 181 PHE A N 1
ATOM 1437 C CA . PHE A 1 181 ? -12.686 5.918 7.792 1.00 96.44 181 PHE A CA 1
ATOM 1438 C C . PHE A 1 181 ? -13.522 6.597 6.713 1.00 96.44 181 PHE A C 1
ATOM 1440 O O . PHE A 1 181 ? -14.226 5.915 5.970 1.00 96.44 181 PHE A O 1
ATOM 1447 N N . ARG A 1 182 ? -13.412 7.921 6.597 1.00 96.69 182 ARG A N 1
ATOM 1448 C CA . ARG A 1 182 ? -14.135 8.726 5.604 1.00 96.69 182 ARG A CA 1
ATOM 1449 C C . ARG A 1 182 ? -13.288 9.853 5.051 1.00 96.69 182 ARG A C 1
ATOM 1451 O O . ARG A 1 182 ? -12.277 10.237 5.642 1.00 96.69 182 ARG A O 1
ATOM 1458 N N . SER A 1 183 ? -13.737 10.400 3.928 1.00 97.00 183 SER A N 1
ATOM 1459 C CA . SER A 1 183 ? -13.269 11.719 3.525 1.00 97.00 183 SER A CA 1
ATOM 1460 C C . SER A 1 183 ? -13.869 12.796 4.432 1.00 97.00 183 SER A C 1
ATOM 1462 O O . SER A 1 183 ? -15.025 12.690 4.837 1.00 97.00 183 SER A O 1
ATOM 1464 N N . LEU A 1 184 ? -13.067 13.804 4.770 1.00 95.88 184 LEU A N 1
ATOM 1465 C CA . LEU A 1 184 ? -13.473 14.978 5.549 1.00 95.88 184 LEU A CA 1
ATOM 1466 C C . LEU A 1 184 ? -13.990 16.133 4.677 1.00 95.88 184 LEU A C 1
ATOM 1468 O O . LEU A 1 184 ? -14.371 17.175 5.202 1.00 95.88 184 LEU A O 1
ATOM 1472 N N . ASP A 1 185 ? -14.002 15.948 3.361 1.00 92.44 185 ASP A N 1
ATOM 1473 C CA . ASP A 1 185 ? -14.572 16.871 2.386 1.00 92.44 185 ASP A CA 1
ATOM 1474 C C . ASP A 1 185 ? -15.616 16.150 1.520 1.00 92.44 185 ASP A C 1
ATOM 1476 O O . ASP A 1 185 ? -16.006 15.022 1.814 1.00 92.44 185 ASP A O 1
ATOM 1480 N N . ASP A 1 186 ? -16.123 16.814 0.484 1.00 92.12 186 ASP A N 1
ATOM 1481 C CA . ASP A 1 186 ? -17.157 16.296 -0.415 1.00 92.12 186 ASP A CA 1
ATOM 1482 C C . ASP A 1 186 ? -16.631 15.290 -1.455 1.00 92.12 186 ASP A C 1
ATOM 1484 O O . ASP A 1 186 ? -17.408 14.730 -2.237 1.00 92.12 186 ASP A O 1
ATOM 1488 N N . ARG A 1 187 ? -15.319 15.025 -1.479 1.00 93.94 187 ARG A N 1
ATOM 1489 C CA . ARG A 1 187 ? -14.675 14.186 -2.491 1.00 93.94 187 ARG A CA 1
ATOM 1490 C C . ARG A 1 187 ? -14.556 12.741 -2.027 1.00 93.94 187 ARG A C 1
ATOM 1492 O O . ARG A 1 187 ? -14.558 12.401 -0.849 1.00 93.94 187 ARG A O 1
ATOM 1499 N N . VAL A 1 188 ? -14.398 11.847 -3.000 1.00 95.94 188 VAL A N 1
ATOM 1500 C CA . VAL A 1 188 ? -13.976 10.468 -2.733 1.00 95.94 188 VAL A CA 1
ATOM 1501 C C . VAL A 1 188 ? -12.457 10.416 -2.792 1.00 95.94 188 VAL A C 1
ATOM 1503 O O . VAL A 1 188 ? -11.860 10.759 -3.813 1.00 95.94 188 VAL A O 1
ATOM 1506 N N . ARG A 1 189 ? -11.830 9.961 -1.710 1.00 95.81 189 ARG A N 1
ATOM 1507 C CA . ARG A 1 189 ? -10.376 9.793 -1.624 1.00 95.81 189 ARG A CA 1
ATOM 1508 C C . ARG A 1 189 ? -10.016 8.350 -1.966 1.00 95.81 189 ARG A C 1
ATOM 1510 O O . ARG A 1 189 ? -10.568 7.426 -1.370 1.00 95.81 189 ARG A O 1
ATOM 1517 N N . VAL A 1 190 ? -9.122 8.167 -2.938 1.00 96.62 190 VAL A N 1
ATOM 1518 C CA . VAL A 1 190 ? -8.736 6.848 -3.465 1.00 96.62 190 VAL A CA 1
ATOM 1519 C C . VAL A 1 190 ? -7.208 6.741 -3.528 1.00 96.62 190 VAL A C 1
ATOM 1521 O O . VAL A 1 190 ? -6.643 6.954 -4.597 1.00 96.62 190 VAL A O 1
ATOM 1524 N N . PRO A 1 191 ? -6.531 6.469 -2.398 1.00 96.19 191 PRO A N 1
ATOM 1525 C CA . PRO A 1 191 ? -5.094 6.188 -2.404 1.00 96.19 191 PRO A CA 1
ATOM 1526 C C . PRO A 1 191 ? -4.804 4.853 -3.091 1.00 96.19 191 PRO A C 1
ATOM 1528 O O . PRO A 1 191 ? -5.659 3.970 -3.066 1.00 96.19 191 PRO A O 1
ATOM 1531 N N . ASP A 1 192 ? -3.599 4.655 -3.628 1.00 96.25 192 ASP A N 1
ATOM 1532 C CA . ASP A 1 192 ? -3.247 3.373 -4.266 1.00 96.25 192 ASP A CA 1
ATOM 1533 C C . ASP A 1 192 ? -3.296 2.198 -3.284 1.00 96.25 192 ASP A C 1
ATOM 1535 O O . ASP A 1 192 ? -3.816 1.123 -3.598 1.00 96.25 192 ASP A O 1
ATOM 1539 N N . LEU A 1 193 ? -2.779 2.398 -2.071 1.00 97.81 193 LEU A N 1
ATOM 1540 C CA . LEU A 1 193 ? -2.789 1.414 -0.998 1.00 97.81 193 LEU A CA 1
ATOM 1541 C C . LEU A 1 193 ? -3.151 2.077 0.326 1.00 97.81 193 LEU A C 1
ATOM 1543 O O . LEU A 1 193 ? -2.695 3.176 0.651 1.00 97.81 193 LEU A O 1
ATOM 1547 N N . ALA A 1 194 ? -3.912 1.353 1.139 1.00 97.88 194 ALA A N 1
ATOM 1548 C CA . ALA A 1 194 ? -4.090 1.700 2.539 1.00 97.88 194 ALA A CA 1
ATOM 1549 C C . ALA A 1 194 ? -3.904 0.474 3.423 1.00 97.88 194 ALA A C 1
ATOM 1551 O O . ALA A 1 194 ? -4.363 -0.621 3.097 1.00 97.88 194 ALA A O 1
ATOM 1552 N N . ILE A 1 195 ? -3.258 0.687 4.561 1.00 97.56 195 ILE A N 1
ATOM 1553 C CA . ILE A 1 195 ? -3.203 -0.262 5.660 1.00 97.56 195 ILE A CA 1
ATOM 1554 C C . ILE A 1 195 ? -4.129 0.281 6.743 1.00 97.56 195 ILE A C 1
ATOM 1556 O O . ILE A 1 195 ? -3.853 1.306 7.366 1.00 97.56 195 ILE A O 1
ATOM 1560 N N . GLU A 1 196 ? -5.244 -0.405 6.936 1.00 96.94 196 GLU A N 1
ATOM 1561 C CA . GLU A 1 196 ? -6.214 -0.132 7.985 1.00 96.94 196 GLU A CA 1
ATOM 1562 C C . GLU A 1 196 ? -5.815 -0.903 9.240 1.00 96.94 196 GLU A C 1
ATOM 1564 O O . GLU A 1 196 ? -5.629 -2.121 9.202 1.00 96.94 196 GLU A O 1
ATOM 1569 N N . ILE A 1 197 ? -5.673 -0.192 10.353 1.00 95.38 197 ILE A N 1
ATOM 1570 C CA . ILE A 1 197 ? -5.226 -0.748 11.625 1.00 95.38 197 ILE A CA 1
ATOM 1571 C C . ILE A 1 197 ? -6.349 -0.581 12.642 1.00 95.38 197 ILE A C 1
ATOM 1573 O O . ILE A 1 197 ? -6.774 0.537 12.944 1.00 95.38 197 ILE A O 1
ATOM 1577 N N . ALA A 1 198 ? -6.806 -1.700 13.193 1.00 94.31 198 ALA A N 1
ATOM 1578 C CA . ALA A 1 198 ? -7.798 -1.744 14.256 1.00 94.31 198 ALA A CA 1
ATOM 1579 C C . ALA A 1 198 ? -7.206 -2.476 15.462 1.00 94.31 198 ALA A C 1
ATOM 1581 O O . ALA A 1 198 ? -7.026 -3.691 15.430 1.00 94.31 198 ALA A O 1
ATOM 1582 N N . ALA A 1 199 ? -6.892 -1.731 16.520 1.00 91.31 199 ALA A N 1
ATOM 1583 C CA . ALA A 1 199 ? -6.394 -2.277 17.779 1.00 91.31 199 ALA A CA 1
ATOM 1584 C C . ALA A 1 199 ? -7.481 -2.200 18.866 1.00 91.31 199 ALA A C 1
ATOM 1586 O O . ALA A 1 199 ? -8.271 -1.248 18.865 1.00 91.31 199 ALA A O 1
ATOM 1587 N N . PRO A 1 200 ? -7.524 -3.146 19.821 1.00 88.19 200 PRO A N 1
ATOM 1588 C CA . PRO A 1 200 ? -8.450 -3.071 20.945 1.00 88.19 200 PRO A CA 1
ATOM 1589 C C . PRO A 1 200 ? -8.276 -1.759 21.717 1.00 88.19 200 PRO A C 1
ATOM 1591 O O . PRO A 1 200 ? -7.154 -1.340 22.000 1.00 88.19 200 PRO A O 1
ATOM 1594 N N . ASN A 1 201 ? -9.389 -1.116 22.076 1.00 86.56 201 ASN A N 1
ATOM 1595 C CA . ASN A 1 201 ? -9.424 0.115 22.880 1.00 86.56 201 ASN A CA 1
ATOM 1596 C C . ASN A 1 201 ? -8.678 1.325 22.283 1.00 86.56 201 ASN A C 1
ATOM 1598 O O . ASN A 1 201 ? -8.460 2.315 22.981 1.00 86.56 201 ASN A O 1
ATOM 1602 N N . ARG A 1 202 ? -8.297 1.285 21.002 1.00 88.81 202 ARG A N 1
ATOM 1603 C CA . ARG A 1 202 ? -7.743 2.437 20.282 1.00 88.81 202 ARG A CA 1
ATOM 1604 C C . ARG A 1 202 ? -8.660 2.799 19.124 1.00 88.81 202 ARG A C 1
ATOM 1606 O O . ARG A 1 202 ? -9.311 1.946 18.528 1.00 88.81 202 ARG A O 1
ATOM 1613 N N . SER A 1 203 ? -8.708 4.086 18.792 1.00 90.88 203 SER A N 1
ATOM 1614 C CA . SER A 1 203 ? -9.378 4.506 17.562 1.00 90.88 203 SER A CA 1
ATOM 1615 C C . SER A 1 203 ? -8.640 3.928 16.350 1.00 90.88 203 SER A C 1
ATOM 1617 O O . SER A 1 203 ? -7.408 3.977 16.339 1.00 90.88 203 SER A O 1
ATOM 1619 N N . PRO A 1 204 ? -9.350 3.430 15.325 1.00 93.69 204 PRO A N 1
ATOM 1620 C CA . PRO A 1 204 ? -8.711 2.846 14.155 1.00 93.69 204 PRO A CA 1
ATOM 1621 C C . PRO A 1 204 ? -7.882 3.901 13.405 1.00 93.69 204 PRO A C 1
ATOM 1623 O O . PRO A 1 204 ? -8.223 5.092 13.385 1.00 93.69 204 PRO A O 1
ATOM 1626 N N . THR A 1 205 ? -6.773 3.484 12.803 1.00 95.19 205 THR A N 1
ATOM 1627 C CA . THR A 1 205 ? -5.832 4.363 12.090 1.00 95.19 205 THR A CA 1
ATOM 1628 C C . THR A 1 205 ? -5.545 3.859 10.682 1.00 95.19 205 THR A C 1
ATOM 1630 O O . THR A 1 205 ? -5.706 2.678 10.376 1.00 95.19 205 THR A O 1
ATOM 1633 N N . LEU A 1 206 ? -5.114 4.780 9.824 1.00 95.94 206 LEU A N 1
ATOM 1634 C CA . LEU A 1 206 ? -4.712 4.523 8.450 1.00 95.94 206 LEU A CA 1
ATOM 1635 C C . LEU A 1 206 ? -3.221 4.768 8.271 1.00 95.94 206 LEU A C 1
ATOM 1637 O O . LEU A 1 206 ? -2.680 5.772 8.734 1.00 95.94 206 LEU A O 1
ATOM 1641 N N . ILE A 1 207 ? -2.581 3.902 7.501 1.00 96.94 207 ILE A N 1
ATOM 1642 C CA . ILE A 1 207 ? -1.325 4.217 6.831 1.00 96.94 207 ILE A CA 1
ATOM 1643 C C . ILE A 1 207 ? -1.597 4.221 5.334 1.00 96.94 207 ILE A C 1
ATOM 1645 O O . ILE A 1 207 ? -2.166 3.267 4.807 1.00 96.94 207 ILE A O 1
ATOM 1649 N N . ILE A 1 208 ? -1.195 5.288 4.651 1.00 97.94 208 ILE A N 1
ATOM 1650 C CA . ILE A 1 208 ? -1.384 5.430 3.206 1.00 97.94 208 ILE A CA 1
ATOM 1651 C C . ILE A 1 208 ? -0.061 5.176 2.492 1.00 97.94 208 ILE A C 1
ATOM 1653 O O . ILE A 1 208 ? 0.972 5.700 2.905 1.00 97.94 208 ILE A O 1
ATOM 1657 N N . LEU A 1 209 ? -0.088 4.386 1.418 1.00 98.00 209 LEU A N 1
ATOM 1658 C CA . LEU A 1 209 ? 1.043 4.257 0.505 1.00 98.00 209 LEU A CA 1
ATOM 1659 C C . LEU A 1 209 ? 0.573 4.547 -0.916 1.00 98.00 209 LEU A C 1
ATOM 1661 O O . LEU A 1 209 ? -0.412 3.972 -1.371 1.00 98.00 209 LEU A O 1
ATOM 1665 N N . ASP A 1 210 ? 1.277 5.432 -1.608 1.00 95.62 210 ASP A N 1
ATOM 1666 C CA . ASP A 1 210 ? 0.871 5.909 -2.928 1.00 95.62 210 ASP A CA 1
ATOM 1667 C C . ASP A 1 210 ? 2.052 5.823 -3.901 1.00 95.62 210 ASP A C 1
ATOM 1669 O O . ASP A 1 210 ? 3.155 6.284 -3.592 1.00 95.62 210 ASP A O 1
ATOM 1673 N N . ALA A 1 211 ? 1.866 5.139 -5.030 1.00 92.81 211 ALA A N 1
ATOM 1674 C CA . ALA A 1 211 ? 2.944 4.737 -5.919 1.00 92.81 211 ALA A CA 1
ATOM 1675 C C . ALA A 1 211 ? 3.103 5.721 -7.080 1.00 92.81 211 ALA A C 1
ATOM 1677 O O . ALA A 1 211 ? 2.261 5.863 -7.960 1.00 92.81 211 ALA A O 1
ATOM 1678 N N . LYS A 1 212 ? 4.259 6.377 -7.133 1.00 89.50 212 LYS A N 1
ATOM 1679 C CA . LYS A 1 212 ? 4.591 7.395 -8.125 1.00 89.50 212 LYS A CA 1
ATOM 1680 C C . LYS A 1 212 ? 5.730 6.908 -9.012 1.00 89.50 212 LYS A C 1
ATOM 1682 O O . LYS A 1 212 ? 6.902 6.992 -8.655 1.00 89.50 212 LYS A O 1
ATOM 1687 N N . TYR A 1 213 ? 5.394 6.408 -10.199 1.00 80.19 213 TYR A N 1
ATOM 1688 C CA . TYR A 1 213 ? 6.392 6.083 -11.219 1.00 80.19 213 TYR A CA 1
ATOM 1689 C C . TYR A 1 213 ? 6.817 7.351 -11.966 1.00 80.19 213 TYR A C 1
ATOM 1691 O O . TYR A 1 213 ? 6.011 7.954 -12.675 1.00 80.19 213 TYR A O 1
ATOM 1699 N N . ARG A 1 214 ? 8.084 7.749 -11.823 1.00 71.38 214 ARG A N 1
ATOM 1700 C CA . ARG A 1 214 ? 8.745 8.747 -12.677 1.00 71.38 214 ARG A CA 1
ATOM 1701 C C . ARG A 1 214 ? 10.184 8.304 -12.919 1.00 71.38 214 ARG A C 1
ATOM 1703 O O . ARG A 1 214 ? 10.857 7.901 -11.976 1.00 71.38 214 ARG A O 1
ATOM 1710 N N . SER A 1 215 ? 10.629 8.333 -14.172 1.00 53.28 215 SER A N 1
ATOM 1711 C CA . SER A 1 215 ? 11.884 7.704 -14.593 1.00 53.28 215 SER A CA 1
ATOM 1712 C C . SER A 1 215 ? 13.131 8.591 -14.479 1.00 53.28 215 SER A C 1
ATOM 1714 O O . SER A 1 215 ? 14.220 8.029 -14.531 1.00 53.28 215 SER A O 1
ATOM 1716 N N . GLU A 1 216 ? 13.031 9.922 -14.303 1.00 53.00 216 GLU A N 1
ATOM 1717 C CA . GLU A 1 216 ? 14.177 10.779 -14.688 1.00 53.00 216 GLU A CA 1
ATOM 1718 C C . GLU A 1 216 ? 14.779 11.763 -13.668 1.00 53.00 216 GLU A C 1
ATOM 1720 O O . GLU A 1 216 ? 15.899 12.195 -13.911 1.00 53.00 216 GLU A O 1
ATOM 1725 N N . SER A 1 217 ? 14.167 12.111 -12.529 1.00 53.19 217 SER A N 1
ATOM 1726 C CA . SER A 1 217 ? 14.694 13.251 -11.736 1.00 53.19 217 SER A CA 1
ATOM 1727 C C . SER A 1 217 ? 15.088 12.991 -10.283 1.00 53.19 217 SER A C 1
ATOM 1729 O O . SER A 1 217 ? 15.628 13.896 -9.659 1.00 53.19 217 SER A O 1
ATOM 1731 N N . GLY A 1 218 ? 14.876 11.797 -9.719 1.00 54.72 218 GLY A N 1
ATOM 1732 C CA . GLY A 1 218 ? 15.298 11.457 -8.343 1.00 54.72 218 GLY A CA 1
ATOM 1733 C C . GLY A 1 218 ? 14.610 12.241 -7.207 1.00 54.72 218 GLY A C 1
ATOM 1734 O O . GLY A 1 218 ? 14.569 11.754 -6.078 1.00 54.72 218 GLY A O 1
ATOM 1735 N N . GLU A 1 219 ? 14.023 13.397 -7.513 1.00 66.12 219 GLU A N 1
ATOM 1736 C CA . GLU A 1 219 ? 13.213 14.246 -6.648 1.00 66.12 219 GLU A CA 1
ATOM 1737 C C . GLU A 1 219 ? 11.746 14.209 -7.089 1.00 66.12 219 GLU A C 1
ATOM 1739 O O . GLU A 1 219 ? 11.424 14.195 -8.285 1.00 66.12 219 GLU A O 1
ATOM 1744 N N . LEU A 1 220 ? 10.845 14.187 -6.104 1.00 73.56 220 LEU A N 1
ATOM 1745 C CA . LEU A 1 220 ? 9.411 14.257 -6.346 1.00 73.56 220 LEU A CA 1
ATOM 1746 C C . LEU A 1 220 ? 9.000 15.719 -6.588 1.00 73.56 220 LEU A C 1
ATOM 1748 O O . LEU A 1 220 ? 9.316 16.575 -5.763 1.00 73.56 220 LEU A O 1
ATOM 1752 N N . PRO A 1 221 ? 8.268 16.018 -7.677 1.00 79.25 221 PRO A N 1
ATOM 1753 C CA . PRO A 1 221 ? 7.710 17.348 -7.900 1.00 79.25 221 PRO A CA 1
ATOM 1754 C C . PRO A 1 221 ? 6.811 17.807 -6.744 1.00 79.25 221 PRO A C 1
ATOM 1756 O O . PRO A 1 221 ? 6.134 16.987 -6.125 1.00 79.25 221 PRO A O 1
ATOM 1759 N N . ALA A 1 222 ? 6.723 19.121 -6.519 1.00 84.25 222 ALA A N 1
ATOM 1760 C CA . ALA A 1 222 ? 5.912 19.701 -5.444 1.00 84.25 222 ALA A CA 1
ATOM 1761 C C . ALA A 1 222 ? 4.449 19.218 -5.457 1.00 84.25 222 ALA A C 1
ATOM 1763 O O . ALA A 1 222 ? 3.931 18.811 -4.422 1.00 84.25 222 ALA A O 1
ATOM 1764 N N . HIS A 1 223 ? 3.819 19.127 -6.635 1.00 85.25 223 HIS A N 1
ATOM 1765 C CA . HIS A 1 223 ? 2.425 18.679 -6.748 1.00 85.25 223 HIS A CA 1
ATOM 1766 C C . HIS A 1 223 ? 2.207 17.231 -6.279 1.00 85.25 223 HIS A C 1
ATOM 1768 O O . HIS A 1 223 ? 1.108 16.869 -5.875 1.00 85.25 223 HIS A O 1
ATOM 1774 N N . VAL A 1 224 ? 3.247 16.391 -6.311 1.00 86.88 224 VAL A N 1
ATOM 1775 C CA . VAL A 1 224 ? 3.186 15.014 -5.801 1.00 86.88 224 VAL A CA 1
ATOM 1776 C C . VAL A 1 224 ? 3.183 15.003 -4.269 1.00 86.88 224 VAL A C 1
ATOM 1778 O O . VAL A 1 224 ? 2.518 14.168 -3.656 1.00 86.88 224 VAL A O 1
ATOM 1781 N N . LEU A 1 225 ? 3.888 15.948 -3.643 1.00 90.38 225 LEU A N 1
ATOM 1782 C CA . LEU A 1 225 ? 3.817 16.155 -2.197 1.00 90.38 225 LEU A CA 1
ATOM 1783 C C . LEU A 1 225 ? 2.441 16.700 -1.798 1.00 90.38 225 LEU A C 1
ATOM 1785 O O . LEU A 1 225 ? 1.877 16.222 -0.817 1.00 90.38 225 LEU A O 1
ATOM 1789 N N . ASP A 1 226 ? 1.877 17.624 -2.581 1.00 91.12 226 ASP A N 1
ATOM 1790 C CA . ASP A 1 226 ? 0.539 18.185 -2.346 1.00 91.12 226 ASP A CA 1
ATOM 1791 C C . ASP A 1 226 ? -0.552 17.105 -2.356 1.00 91.12 226 ASP A C 1
ATOM 1793 O O . ASP A 1 226 ? -1.439 17.108 -1.501 1.00 91.12 226 ASP A O 1
ATOM 1797 N N . GLU A 1 227 ? -0.463 16.130 -3.266 1.00 90.12 227 GLU A N 1
ATOM 1798 C CA . GLU A 1 227 ? -1.341 14.952 -3.257 1.00 90.12 227 GLU A CA 1
ATOM 1799 C C . GLU A 1 227 ? -1.223 14.165 -1.941 1.00 90.12 227 GLU A C 1
ATOM 1801 O O . GLU A 1 227 ? -2.238 13.834 -1.322 1.00 90.12 227 GLU A O 1
ATOM 1806 N N . GLY A 1 228 ? 0.004 13.924 -1.467 1.00 92.69 228 GLY A N 1
ATOM 1807 C CA . GLY A 1 228 ? 0.250 13.272 -0.178 1.00 92.69 228 GLY A CA 1
ATOM 1808 C C . GLY A 1 228 ? -0.328 14.062 1.002 1.00 92.69 228 GLY A C 1
ATOM 1809 O O . GLY A 1 228 ? -1.046 13.507 1.838 1.00 92.69 228 GLY A O 1
ATOM 1810 N N . TYR A 1 229 ? -0.093 15.375 1.049 1.00 94.38 229 TYR A N 1
ATOM 1811 C CA . TYR A 1 229 ? -0.677 16.259 2.063 1.00 94.38 229 TYR A CA 1
ATOM 1812 C C . TYR A 1 229 ? -2.200 16.259 2.027 1.00 94.38 229 TYR A C 1
ATOM 1814 O O . TYR A 1 229 ? -2.852 16.292 3.074 1.00 94.38 229 TYR A O 1
ATOM 1822 N N . SER A 1 230 ? -2.780 16.147 0.836 1.00 94.50 230 SER A N 1
ATOM 1823 C CA . SER A 1 230 ? -4.221 16.080 0.696 1.00 94.50 230 SER A CA 1
ATOM 1824 C C . SER A 1 230 ? -4.822 14.818 1.319 1.00 94.50 230 SER A C 1
ATOM 1826 O O . SER A 1 230 ? -5.955 14.893 1.792 1.00 94.50 230 SER A O 1
ATOM 1828 N N . TYR A 1 231 ? -4.111 13.686 1.359 1.00 95.81 231 TYR A N 1
ATOM 1829 C CA . TYR A 1 231 ? -4.571 12.508 2.103 1.00 95.81 231 TYR A CA 1
ATOM 1830 C C . TYR A 1 231 ? -4.446 12.694 3.615 1.00 95.81 231 TYR A C 1
ATOM 1832 O O . TYR A 1 231 ? -5.378 12.342 4.333 1.00 95.81 231 TYR A O 1
ATOM 1840 N N . LEU A 1 232 ? -3.345 13.282 4.096 1.00 93.62 232 LEU A N 1
ATOM 1841 C CA . LEU A 1 232 ? -3.149 13.566 5.526 1.00 93.62 232 LEU A CA 1
ATOM 1842 C C . LEU A 1 232 ? -4.253 14.468 6.095 1.00 93.62 232 LEU A C 1
ATOM 1844 O O . LEU A 1 232 ? -4.720 14.241 7.209 1.00 93.62 232 LEU A O 1
ATOM 1848 N N . ALA A 1 233 ? -4.676 15.475 5.328 1.00 93.19 233 ALA A N 1
ATOM 1849 C CA . ALA A 1 233 ? -5.721 16.410 5.739 1.00 93.19 233 ALA A CA 1
ATOM 1850 C C . ALA A 1 233 ? -7.143 15.915 5.423 1.00 93.19 233 ALA A C 1
ATOM 1852 O O . ALA A 1 233 ? -8.080 16.228 6.151 1.00 93.19 233 ALA A O 1
ATOM 1853 N N . GLY A 1 234 ? -7.319 15.173 4.327 1.00 95.12 234 GLY A N 1
ATOM 1854 C CA . GLY A 1 234 ? -8.635 14.835 3.780 1.00 95.12 234 GLY A CA 1
ATOM 1855 C C . GLY A 1 234 ? -9.219 13.503 4.249 1.00 95.12 234 GLY A C 1
ATOM 1856 O O . GLY A 1 234 ? -10.386 13.239 3.962 1.00 95.12 234 GLY A O 1
ATOM 1857 N N . LEU A 1 235 ? -8.442 12.653 4.930 1.00 97.00 235 LEU A N 1
ATOM 1858 C CA . LEU A 1 235 ? -8.896 11.364 5.461 1.00 97.00 235 LEU A CA 1
ATOM 1859 C C . LEU A 1 235 ? -8.994 11.393 6.986 1.00 97.00 235 LEU A C 1
ATOM 1861 O O . LEU A 1 235 ? -8.016 11.615 7.704 1.00 97.00 235 LEU A O 1
ATOM 1865 N N . GLY A 1 236 ? -10.184 11.087 7.490 1.00 96.38 236 GLY A N 1
ATOM 1866 C CA . GLY A 1 236 ? -10.479 11.169 8.909 1.00 96.38 236 GLY A CA 1
ATOM 1867 C C . GLY A 1 236 ? -11.472 10.132 9.395 1.00 96.38 236 GLY A C 1
ATOM 1868 O O . GLY A 1 236 ? -11.850 9.189 8.696 1.00 96.38 236 GLY A O 1
ATOM 1869 N N . ARG A 1 237 ? -11.863 10.312 10.652 1.00 94.31 237 ARG A N 1
ATOM 1870 C CA . ARG A 1 237 ? -12.895 9.528 11.333 1.00 94.31 237 ARG A CA 1
ATOM 1871 C C . ARG A 1 237 ? -14.190 10.327 11.390 1.00 94.31 237 ARG A C 1
ATOM 1873 O O . ARG A 1 237 ? -14.214 11.519 11.103 1.00 94.31 237 ARG A O 1
ATOM 1880 N N . GLU A 1 238 ? -15.256 9.683 11.844 1.00 87.69 238 GLU A N 1
ATOM 1881 C CA . GLU A 1 238 ? -16.582 10.297 11.985 1.00 87.69 238 GLU A CA 1
ATOM 1882 C C . GLU A 1 238 ? -16.596 11.630 12.750 1.00 87.69 238 GLU A C 1
ATOM 1884 O O . GLU A 1 238 ? -17.343 12.532 12.397 1.00 87.69 238 GLU A O 1
ATOM 1889 N N . HIS A 1 239 ? -15.721 11.786 13.743 1.00 86.06 239 HIS A N 1
ATOM 1890 C CA . HIS A 1 239 ? -15.663 12.973 14.600 1.00 86.06 239 HIS A CA 1
ATOM 1891 C C . HIS A 1 239 ? -14.767 14.089 14.023 1.00 86.06 239 HIS A C 1
ATOM 1893 O O . HIS A 1 239 ? -14.405 15.018 14.737 1.00 86.06 239 HIS A O 1
ATOM 1899 N N . GLY A 1 240 ? -14.329 13.971 12.764 1.00 85.88 240 GLY A N 1
ATOM 1900 C CA . GLY A 1 240 ? -13.460 14.948 12.094 1.00 85.88 240 GLY A CA 1
ATOM 1901 C C . GLY A 1 240 ? -11.966 14.828 12.419 1.00 85.88 240 GLY A C 1
ATOM 1902 O O . GLY A 1 240 ? -11.148 15.501 11.802 1.00 85.88 240 GLY A O 1
ATOM 1903 N N . GLY A 1 241 ? -11.579 13.959 13.359 1.00 89.31 241 GLY A N 1
ATOM 1904 C CA . GLY A 1 241 ? -10.171 13.717 13.681 1.00 89.31 241 GLY A CA 1
ATOM 1905 C C . GLY A 1 241 ? -9.416 13.024 12.542 1.00 89.31 241 GLY A C 1
ATOM 1906 O O . GLY A 1 241 ? -9.965 12.137 11.882 1.00 89.31 241 GLY A O 1
ATOM 1907 N N . CYS A 1 242 ? -8.143 13.389 12.350 1.00 91.19 242 CYS A N 1
ATOM 1908 C CA . CYS A 1 242 ? -7.265 12.755 11.366 1.00 91.19 242 CYS A CA 1
ATOM 1909 C C . CYS A 1 242 ? -7.130 11.249 11.644 1.00 91.19 242 CYS A C 1
ATOM 1911 O O . CYS A 1 242 ? -6.878 10.821 12.776 1.00 91.19 242 CYS A O 1
ATOM 1913 N N . ALA A 1 243 ? -7.325 10.442 10.600 1.00 95.19 243 ALA A N 1
ATOM 1914 C CA . ALA A 1 243 ? -7.182 8.992 10.675 1.00 95.19 243 ALA A CA 1
ATOM 1915 C C . ALA A 1 243 ? -5.789 8.521 10.244 1.00 95.19 243 ALA A C 1
ATOM 1917 O O . ALA A 1 243 ? -5.357 7.450 10.675 1.00 95.19 243 ALA A O 1
ATOM 1918 N N . VAL A 1 244 ? -5.102 9.292 9.396 1.00 95.75 244 VAL A N 1
ATOM 1919 C CA . VAL A 1 244 ? -3.825 8.906 8.789 1.00 95.75 244 VAL A CA 1
ATOM 1920 C C . VAL A 1 244 ? -2.686 9.119 9.780 1.00 95.75 244 VAL A C 1
ATOM 1922 O O . VAL A 1 244 ? -2.314 10.244 10.092 1.00 95.75 244 VAL A O 1
ATOM 1925 N N . SER A 1 245 ? -2.113 8.027 10.276 1.00 92.88 245 SER A N 1
ATOM 1926 C CA . SER A 1 245 ? -0.984 8.057 11.209 1.00 92.88 245 SER A CA 1
ATOM 1927 C C . SER A 1 245 ? 0.376 8.151 10.516 1.00 92.88 245 SER A C 1
ATOM 1929 O O . SER A 1 245 ? 1.341 8.600 11.134 1.00 92.88 245 SER A O 1
ATOM 1931 N N . ALA A 1 246 ? 0.471 7.698 9.265 1.00 94.44 246 ALA A N 1
ATOM 1932 C CA . ALA A 1 246 ? 1.677 7.784 8.446 1.00 94.44 246 ALA A CA 1
ATOM 1933 C C . ALA A 1 246 ? 1.317 7.733 6.955 1.00 94.44 246 ALA A C 1
ATOM 1935 O O . ALA A 1 246 ? 0.314 7.122 6.574 1.00 94.44 246 ALA A O 1
ATOM 1936 N N . LEU A 1 247 ? 2.149 8.343 6.112 1.00 96.81 247 LEU A N 1
ATOM 1937 C CA . LEU A 1 247 ? 1.991 8.295 4.661 1.00 96.81 247 LEU A CA 1
ATOM 1938 C C . LEU A 1 247 ? 3.343 8.082 3.982 1.00 96.81 247 LEU A C 1
ATOM 1940 O O . LEU A 1 247 ? 4.307 8.756 4.330 1.00 96.81 247 LEU A O 1
ATOM 1944 N N . ALA A 1 248 ? 3.407 7.188 2.996 1.00 96.69 248 ALA A N 1
ATOM 1945 C CA . ALA A 1 248 ? 4.585 6.994 2.158 1.00 96.69 248 ALA A CA 1
ATOM 1946 C C . ALA A 1 248 ? 4.266 7.194 0.672 1.00 96.69 248 ALA A C 1
ATOM 1948 O O . ALA A 1 248 ? 3.376 6.550 0.122 1.00 96.69 248 ALA A O 1
ATOM 1949 N N . LEU A 1 249 ? 5.048 8.036 0.005 1.00 95.06 249 LEU A N 1
ATOM 1950 C CA . LEU A 1 249 ? 5.092 8.127 -1.449 1.00 95.06 249 LEU A CA 1
ATOM 1951 C C . LEU A 1 249 ? 6.172 7.168 -1.951 1.00 95.06 249 LEU A C 1
ATOM 1953 O O . LEU A 1 249 ? 7.362 7.394 -1.724 1.00 95.06 249 LEU A O 1
ATOM 1957 N N . LEU A 1 250 ? 5.754 6.080 -2.592 1.00 93.06 250 LEU A N 1
ATOM 1958 C CA . LEU A 1 250 ? 6.634 5.047 -3.128 1.00 93.06 250 LEU A CA 1
ATOM 1959 C C . LEU A 1 250 ? 7.096 5.464 -4.519 1.00 93.06 250 LEU A C 1
ATOM 1961 O O . LEU A 1 250 ? 6.262 5.652 -5.396 1.00 93.06 250 LEU A O 1
ATOM 1965 N N . PHE A 1 251 ? 8.396 5.526 -4.786 1.00 88.00 251 PHE A N 1
ATOM 1966 C CA . PHE A 1 251 ? 8.892 5.878 -6.125 1.00 88.00 251 PHE A CA 1
ATOM 1967 C C . PHE A 1 251 ? 10.131 5.067 -6.525 1.00 88.00 251 PHE A C 1
ATOM 1969 O O . PHE A 1 251 ? 10.901 4.660 -5.652 1.00 88.00 251 PHE A O 1
ATOM 1976 N N . PRO A 1 252 ? 10.359 4.820 -7.828 1.00 84.38 252 PRO A N 1
ATOM 1977 C CA . PRO A 1 252 ? 11.564 4.142 -8.287 1.00 84.38 252 PRO A CA 1
ATOM 1978 C C . PRO A 1 252 ? 12.807 4.973 -7.935 1.00 84.38 252 PRO A C 1
ATOM 1980 O O . PRO A 1 252 ? 13.003 6.066 -8.459 1.00 84.38 252 PRO A O 1
ATOM 1983 N N . GLY A 1 253 ? 13.662 4.464 -7.049 1.00 80.19 253 GLY A N 1
ATOM 1984 C CA . GLY A 1 253 ? 14.839 5.196 -6.587 1.00 80.19 253 GLY A CA 1
ATOM 1985 C C . GLY A 1 253 ? 15.736 4.365 -5.676 1.00 80.19 253 GLY A C 1
ATOM 1986 O O . GLY A 1 253 ? 15.343 3.299 -5.207 1.00 80.19 253 GLY A O 1
ATOM 1987 N N . HIS A 1 254 ? 16.949 4.867 -5.439 1.00 73.31 254 HIS A N 1
ATOM 1988 C CA . HIS A 1 254 ? 17.976 4.210 -4.613 1.00 73.31 254 HIS A CA 1
ATOM 1989 C C . HIS A 1 254 ? 18.402 5.055 -3.404 1.00 73.31 254 HIS A C 1
ATOM 1991 O O . HIS A 1 254 ? 19.260 4.635 -2.632 1.00 73.31 254 HIS A O 1
ATOM 1997 N N . ASN A 1 255 ? 17.841 6.259 -3.269 1.00 80.38 255 ASN A N 1
ATOM 1998 C CA . ASN A 1 255 ? 18.218 7.204 -2.225 1.00 80.38 255 ASN A CA 1
ATOM 1999 C C . ASN A 1 255 ? 17.785 6.693 -0.840 1.00 80.38 255 ASN A C 1
ATOM 2001 O O . ASN A 1 255 ? 17.076 5.695 -0.719 1.00 80.38 255 ASN A O 1
ATOM 2005 N N . ALA A 1 256 ? 18.204 7.367 0.227 1.00 86.69 256 ALA A N 1
ATOM 2006 C CA . ALA A 1 256 ? 17.634 7.110 1.545 1.00 86.69 256 ALA A CA 1
ATOM 2007 C C . ALA A 1 256 ? 16.189 7.650 1.613 1.00 86.69 256 ALA A C 1
ATOM 2009 O O . ALA A 1 256 ? 15.894 8.657 0.961 1.00 86.69 256 ALA A O 1
ATOM 2010 N N . PRO A 1 257 ? 15.286 7.023 2.390 1.00 91.69 257 PRO A N 1
ATOM 2011 C CA . PRO A 1 257 ? 13.975 7.598 2.657 1.00 91.69 257 PRO A CA 1
ATOM 2012 C C . PRO A 1 257 ? 14.100 8.962 3.342 1.00 91.69 257 PRO A C 1
ATOM 2014 O O . PRO A 1 257 ? 14.933 9.139 4.231 1.00 91.69 257 PRO A O 1
ATOM 2017 N N . ILE A 1 258 ? 13.242 9.907 2.963 1.00 91.88 258 ILE A N 1
ATOM 2018 C CA . ILE A 1 258 ? 13.151 11.226 3.600 1.00 91.88 258 ILE A CA 1
ATOM 2019 C C . ILE A 1 258 ? 11.789 11.320 4.274 1.00 91.88 258 ILE A C 1
ATOM 2021 O O . ILE A 1 258 ? 10.767 11.216 3.603 1.00 91.88 258 ILE A O 1
ATOM 2025 N N . THR A 1 259 ? 11.762 11.524 5.589 1.00 92.44 259 THR A N 1
ATOM 2026 C CA . THR A 1 259 ? 10.520 11.728 6.347 1.00 92.44 259 THR A CA 1
ATOM 2027 C C . THR A 1 259 ? 10.440 13.173 6.809 1.00 92.44 259 THR A C 1
ATOM 2029 O O . THR A 1 259 ? 11.319 13.650 7.523 1.00 92.44 259 THR A O 1
ATOM 2032 N N . TYR A 1 260 ? 9.378 13.866 6.409 1.00 90.38 260 TYR A N 1
ATOM 2033 C CA . TYR A 1 260 ? 9.102 15.234 6.830 1.00 90.38 260 TYR A CA 1
ATOM 2034 C C . TYR A 1 260 ? 8.391 15.262 8.188 1.00 90.38 260 TYR A C 1
ATOM 2036 O O . TYR A 1 260 ? 7.745 14.294 8.594 1.00 90.38 260 TYR A O 1
ATOM 2044 N N . ALA A 1 261 ? 8.447 16.408 8.874 1.00 86.75 261 ALA A N 1
ATOM 2045 C CA . ALA A 1 261 ? 7.805 16.608 10.179 1.00 86.75 261 ALA A CA 1
ATOM 2046 C C . ALA A 1 261 ? 6.276 16.397 10.162 1.00 86.75 261 ALA A C 1
ATOM 2048 O O . ALA A 1 261 ? 5.674 16.106 11.189 1.00 86.75 261 ALA A O 1
ATOM 2049 N N . SER A 1 262 ? 5.655 16.505 8.988 1.00 84.38 262 SER A N 1
ATOM 2050 C CA . SER A 1 262 ? 4.239 16.220 8.735 1.00 84.38 262 SER A CA 1
ATOM 2051 C C . SER A 1 262 ? 3.860 14.737 8.834 1.00 84.38 262 SER A C 1
ATOM 2053 O O . SER A 1 262 ? 2.676 14.415 8.815 1.00 84.38 262 SER A O 1
ATOM 2055 N N . GLY A 1 263 ? 4.839 13.827 8.888 1.00 85.56 263 GLY A N 1
ATOM 2056 C CA . GLY A 1 263 ? 4.616 12.381 8.816 1.00 85.56 263 GLY A CA 1
ATOM 2057 C C . GLY A 1 263 ? 4.520 11.824 7.390 1.00 85.56 263 GLY A C 1
ATOM 2058 O O . GLY A 1 263 ? 4.284 10.626 7.228 1.00 85.56 263 GLY A O 1
ATOM 2059 N N . LEU A 1 264 ? 4.720 12.663 6.365 1.00 93.75 264 LEU A N 1
ATOM 2060 C CA . LEU A 1 264 ? 4.897 12.230 4.979 1.00 93.75 264 LEU A CA 1
ATOM 2061 C C . LEU A 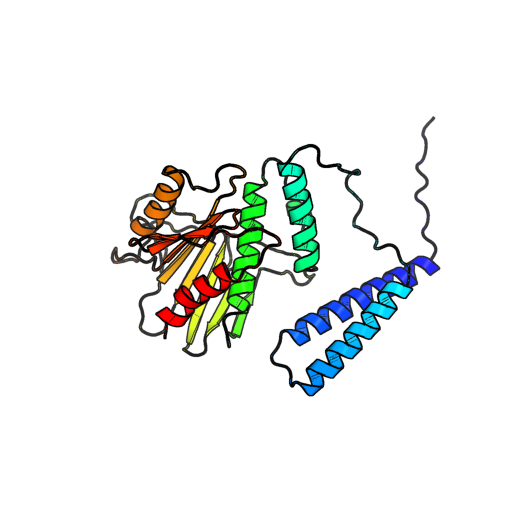1 264 ? 6.327 11.718 4.778 1.00 93.75 264 LEU A C 1
ATOM 2063 O O . LEU A 1 264 ? 7.294 12.431 5.052 1.00 93.75 264 LEU A O 1
ATOM 2067 N N . THR A 1 265 ? 6.463 10.505 4.254 1.00 95.12 265 THR A N 1
ATOM 2068 C CA . THR A 1 265 ? 7.737 9.902 3.861 1.00 95.12 265 THR A CA 1
ATOM 2069 C C . THR A 1 265 ? 7.817 9.772 2.347 1.00 95.12 265 THR A C 1
ATOM 2071 O O . THR A 1 265 ? 6.916 9.255 1.697 1.00 95.12 265 THR A O 1
ATOM 2074 N N . VAL A 1 266 ? 8.937 10.184 1.778 1.00 93.38 266 VAL A N 1
ATOM 2075 C CA . VAL A 1 266 ? 9.327 9.899 0.399 1.00 93.38 266 VAL A CA 1
ATOM 2076 C C . VAL A 1 266 ? 10.186 8.643 0.446 1.00 93.38 266 VAL A C 1
ATOM 2078 O O . VAL A 1 266 ? 11.308 8.674 0.954 1.00 93.38 266 VAL A O 1
ATOM 2081 N N . LEU A 1 267 ? 9.621 7.515 0.005 1.00 92.94 267 LEU A N 1
ATOM 2082 C CA . LEU A 1 267 ? 10.192 6.181 0.189 1.00 92.94 267 LEU A CA 1
ATOM 2083 C C . LEU A 1 267 ? 10.634 5.589 -1.163 1.00 92.94 267 LEU A C 1
ATOM 2085 O O . LEU A 1 267 ? 9.800 5.141 -1.953 1.00 92.94 267 LEU A O 1
ATOM 2089 N N . PRO A 1 268 ? 11.948 5.561 -1.439 1.00 88.69 268 PRO A N 1
ATOM 2090 C CA . PRO A 1 268 ? 12.483 4.956 -2.648 1.00 88.69 268 PRO A CA 1
ATOM 2091 C C . PRO A 1 268 ? 12.335 3.437 -2.600 1.00 88.69 268 PRO A C 1
ATOM 2093 O O . PRO A 1 268 ? 12.741 2.781 -1.638 1.00 88.69 268 PRO A O 1
ATOM 2096 N N . LEU A 1 269 ? 11.751 2.880 -3.656 1.00 86.56 269 LEU A N 1
ATOM 2097 C CA . LEU A 1 269 ? 11.443 1.465 -3.756 1.00 86.56 269 LEU A CA 1
ATOM 2098 C C . LEU A 1 269 ? 11.628 0.982 -5.199 1.00 86.56 269 LEU A C 1
ATOM 2100 O O . LEU A 1 269 ? 10.698 0.944 -6.000 1.00 86.56 269 LEU A O 1
ATOM 2104 N N . LEU A 1 270 ? 12.859 0.599 -5.541 1.00 81.69 270 LEU A N 1
ATOM 2105 C CA . LEU A 1 270 ? 13.180 0.109 -6.878 1.00 81.69 270 LEU A CA 1
ATOM 2106 C C . LEU A 1 270 ? 13.008 -1.415 -7.011 1.00 81.69 270 LEU A C 1
ATOM 2108 O O . LEU A 1 270 ? 13.520 -2.185 -6.191 1.00 81.69 270 LEU A O 1
ATOM 2112 N N . PRO A 1 271 ? 12.403 -1.894 -8.105 1.00 72.00 271 PRO A N 1
ATOM 2113 C CA . PRO A 1 271 ? 12.300 -3.326 -8.358 1.00 72.00 271 PRO A CA 1
ATOM 2114 C C . PRO A 1 271 ? 13.633 -3.998 -8.638 1.00 72.00 271 PRO A C 1
ATOM 2116 O O . PRO A 1 271 ? 14.403 -3.597 -9.504 1.00 72.00 271 PRO A O 1
ATOM 2119 N N . GLY A 1 272 ? 13.878 -5.071 -7.890 1.00 63.22 272 GLY A N 1
ATOM 2120 C CA . GLY A 1 272 ? 15.126 -5.828 -7.929 1.00 63.22 272 GLY A CA 1
ATOM 2121 C C . GLY A 1 272 ? 16.188 -5.319 -6.962 1.00 63.22 272 GLY A C 1
ATOM 2122 O O . GLY A 1 272 ? 17.141 -6.053 -6.714 1.00 63.22 272 GLY A O 1
ATOM 2123 N N . ALA A 1 273 ? 15.994 -4.139 -6.371 1.00 69.81 273 ALA A N 1
ATOM 2124 C CA . ALA A 1 273 ? 16.791 -3.678 -5.244 1.00 69.81 273 ALA A CA 1
ATOM 2125 C C . ALA A 1 273 ? 16.319 -4.321 -3.927 1.00 69.81 273 ALA A C 1
ATOM 2127 O O . ALA A 1 273 ? 15.295 -5.017 -3.875 1.00 69.81 273 ALA A O 1
ATOM 2128 N N . SER A 1 274 ? 17.085 -4.089 -2.858 1.00 76.69 274 SER A N 1
ATOM 2129 C CA . SER A 1 274 ? 16.658 -4.461 -1.509 1.00 76.69 274 SER A CA 1
ATOM 2130 C C . SER A 1 274 ? 15.389 -3.702 -1.107 1.00 76.69 274 SER A C 1
ATOM 2132 O O . SER A 1 274 ? 15.137 -2.590 -1.570 1.00 76.69 274 SER A O 1
ATOM 2134 N N . CYS A 1 275 ? 14.591 -4.303 -0.226 1.00 81.81 275 CYS A N 1
ATOM 2135 C CA . CYS A 1 275 ? 13.383 -3.690 0.328 1.00 81.81 275 CYS A CA 1
ATOM 2136 C C . CYS A 1 275 ? 13.515 -3.370 1.822 1.00 81.81 275 CYS A C 1
ATOM 2138 O O . CYS A 1 275 ? 12.507 -3.100 2.466 1.00 81.81 275 CYS A O 1
ATOM 2140 N N . ASP A 1 276 ? 14.737 -3.351 2.360 1.00 86.25 276 ASP A N 1
ATOM 2141 C CA . ASP A 1 276 ? 14.991 -3.123 3.790 1.00 86.25 276 ASP A CA 1
ATOM 2142 C C . ASP A 1 276 ? 14.402 -1.796 4.288 1.00 86.25 276 ASP A C 1
ATOM 2144 O O . ASP A 1 276 ? 13.862 -1.733 5.389 1.00 86.25 276 ASP A O 1
ATOM 2148 N N . ASN A 1 277 ? 14.432 -0.747 3.457 1.00 89.94 277 ASN A N 1
ATOM 2149 C CA . ASN A 1 277 ? 13.831 0.549 3.783 1.00 89.94 277 ASN A CA 1
ATOM 2150 C C . ASN A 1 277 ? 12.308 0.457 3.960 1.00 89.94 277 ASN A C 1
ATOM 2152 O O . ASN A 1 277 ? 11.767 1.042 4.895 1.00 89.94 277 ASN A O 1
ATOM 2156 N N . LEU A 1 278 ? 11.620 -0.292 3.090 1.00 92.88 278 LEU A N 1
ATOM 2157 C CA . LEU A 1 278 ? 10.182 -0.534 3.212 1.00 92.88 278 LEU A CA 1
ATOM 2158 C C . LEU A 1 278 ? 9.880 -1.390 4.442 1.00 92.88 278 LEU A C 1
ATOM 2160 O O . LEU A 1 278 ? 8.987 -1.050 5.213 1.00 92.88 278 LEU A O 1
ATOM 2164 N N . ASP A 1 279 ? 10.634 -2.471 4.639 1.00 90.88 279 ASP A N 1
ATOM 2165 C CA . ASP A 1 279 ? 10.446 -3.396 5.759 1.00 90.88 279 ASP A CA 1
ATOM 2166 C C . ASP A 1 279 ? 10.653 -2.674 7.105 1.00 90.88 279 ASP A C 1
ATOM 2168 O O . ASP A 1 279 ? 9.845 -2.824 8.024 1.00 90.88 279 ASP A O 1
ATOM 2172 N N . SER A 1 280 ? 11.691 -1.837 7.205 1.00 91.88 280 SER A N 1
ATOM 2173 C CA . SER A 1 280 ? 11.981 -1.003 8.377 1.00 91.88 280 SER A CA 1
ATOM 2174 C C . SER A 1 280 ? 10.897 0.052 8.613 1.00 91.88 280 SER A C 1
ATOM 2176 O O . SER A 1 280 ? 10.384 0.180 9.725 1.00 91.88 280 SER A O 1
ATOM 2178 N N . TRP A 1 281 ? 10.480 0.764 7.560 1.00 95.00 281 TRP A N 1
ATOM 2179 C CA . TRP A 1 281 ? 9.439 1.786 7.666 1.00 95.00 281 TRP A CA 1
ATOM 2180 C C . TRP A 1 281 ? 8.086 1.195 8.077 1.00 95.00 281 TRP A C 1
ATOM 2182 O O . TRP A 1 281 ? 7.407 1.756 8.938 1.00 95.00 281 TRP A O 1
ATOM 2192 N N . LEU A 1 282 ? 7.702 0.046 7.512 1.00 94.06 282 LEU A N 1
ATOM 2193 C CA . LEU A 1 282 ? 6.481 -0.659 7.897 1.00 94.06 282 LEU A CA 1
ATOM 2194 C C . LEU A 1 282 ? 6.570 -1.172 9.330 1.00 94.06 282 LEU A C 1
ATOM 2196 O O . LEU A 1 282 ? 5.630 -0.968 10.088 1.00 94.06 282 LEU A O 1
ATOM 2200 N N . ARG A 1 283 ? 7.694 -1.771 9.741 1.00 91.00 283 ARG A N 1
ATOM 2201 C CA . ARG A 1 283 ? 7.894 -2.199 11.133 1.00 91.00 283 ARG A CA 1
ATOM 2202 C C . ARG A 1 283 ? 7.698 -1.037 12.102 1.00 91.00 283 ARG A C 1
ATOM 2204 O O . ARG A 1 283 ? 6.917 -1.169 13.037 1.00 91.00 283 ARG A O 1
ATOM 2211 N N . HIS A 1 284 ? 8.326 0.101 11.830 1.00 91.44 284 HIS A N 1
ATOM 2212 C CA . HIS A 1 284 ? 8.215 1.272 12.689 1.00 91.44 284 HIS A CA 1
ATOM 2213 C C . HIS A 1 284 ? 6.782 1.815 12.776 1.00 91.44 284 HIS A C 1
ATOM 2215 O O . HIS A 1 284 ? 6.277 2.108 13.856 1.00 91.44 284 HIS A O 1
ATOM 2221 N N . ASN A 1 285 ? 6.094 1.946 11.640 1.00 92.00 285 ASN A N 1
ATOM 2222 C CA . ASN A 1 285 ? 4.774 2.578 11.618 1.00 92.00 285 ASN A CA 1
ATOM 2223 C C . ASN A 1 285 ? 3.623 1.623 11.967 1.00 92.00 285 ASN A C 1
ATOM 2225 O O . ASN A 1 285 ? 2.566 2.095 12.383 1.00 92.00 285 ASN A O 1
ATOM 2229 N N . VAL A 1 286 ? 3.817 0.309 11.816 1.00 87.44 286 VAL A N 1
ATOM 2230 C CA . VAL A 1 286 ? 2.807 -0.723 12.096 1.00 87.44 286 VAL A CA 1
ATOM 2231 C C . VAL A 1 286 ? 3.035 -1.402 13.443 1.00 87.44 286 VAL A C 1
ATOM 2233 O O . VAL A 1 286 ? 2.070 -1.610 14.156 1.00 87.44 286 VAL A O 1
ATOM 2236 N N . LEU A 1 287 ? 4.259 -1.779 13.819 1.00 80.38 287 LEU A N 1
ATOM 2237 C CA . LEU A 1 287 ? 4.493 -2.508 15.073 1.00 80.38 287 LEU A CA 1
ATOM 2238 C C . LEU A 1 287 ? 4.794 -1.552 16.230 1.00 80.38 287 LEU A C 1
ATOM 2240 O O . LEU A 1 287 ? 4.058 -1.558 17.217 1.00 80.38 287 LEU A O 1
ATOM 2244 N N . ASP A 1 288 ? 5.796 -0.682 16.079 1.00 76.56 288 ASP A N 1
ATOM 2245 C CA . ASP A 1 288 ? 6.303 0.142 17.192 1.00 76.56 288 ASP A CA 1
ATOM 2246 C C . ASP A 1 288 ? 5.286 1.182 17.690 1.00 76.56 288 ASP A C 1
ATOM 2248 O O . ASP A 1 288 ? 5.372 1.655 18.818 1.00 76.56 288 ASP A O 1
ATOM 2252 N N . ARG A 1 289 ? 4.311 1.560 16.853 1.00 69.44 289 ARG A N 1
ATOM 2253 C CA . ARG A 1 289 ? 3.245 2.508 17.223 1.00 69.44 289 ARG A CA 1
ATOM 2254 C C . ARG A 1 289 ? 2.042 1.854 17.905 1.00 69.44 289 ARG A C 1
ATOM 2256 O O . ARG A 1 289 ? 1.181 2.560 18.439 1.00 69.44 289 ARG A O 1
ATOM 2263 N N . ILE A 1 290 ? 1.939 0.528 17.843 1.00 65.50 290 ILE A N 1
ATOM 2264 C CA . ILE A 1 290 ? 0.801 -0.229 18.379 1.00 65.50 290 ILE A CA 1
ATOM 2265 C C . ILE A 1 290 ? 1.157 -0.874 19.722 1.00 65.50 290 ILE A C 1
ATOM 2267 O O . ILE A 1 290 ? 0.282 -0.952 20.588 1.00 65.50 290 ILE A O 1
ATOM 2271 N N . THR A 1 291 ? 2.416 -1.283 19.908 1.00 55.03 291 THR A N 1
ATOM 2272 C CA . THR A 1 291 ? 2.993 -1.594 21.228 1.00 55.03 291 THR A CA 1
ATOM 2273 C C . THR A 1 291 ? 3.023 -0.358 22.113 1.00 55.03 291 THR A C 1
ATOM 2275 O O . THR A 1 291 ? 2.600 -0.469 23.282 1.00 55.03 291 THR A O 1
#

InterPro domains:
  IPR007505 PD-(D/E)XK nuclease superfamily 7 [PF04411] (113-255)

pLDDT: mean 73.68, std 19.86, range [26.62, 98.0]

Radius of gyration: 22.25 Å; chains: 1; bounding box: 39×59×75 Å

Foldseek 3Di:
DDDDPPDDDDDPVLVVLLVLLVVLLVVLVVLVVVLLDPDDPVVNVVSVVVSVVSVVVSVVSPRDPPDPPPPPPDDQPDPLSVLVVVLVVLCCVPQVADEDVVLVPDDSVVSQVSQLVVVLVVLVVLVVVLPPKDWPDAPQADPRRYGDADQPAFRTWIADPQRKIKTKHAQHWADQPDPQKHWPDRDTDTARMWIWIDGPPDRIAIEGEHEDEDDDDQDDDPVLVVSQVCLQQTMDGPVNHGRYPAYEYEYADDDQWDADPSRYIDQHDHRPDDCVNVSVVCNCSPPVVRD